Protein AF-A0A842XGR3-F1 (afdb_monomer_lite)

Structure (mmCIF, N/CA/C/O backbone):
data_AF-A0A842XGR3-F1
#
_entry.id   AF-A0A842XGR3-F1
#
loop_
_atom_site.group_PDB
_atom_site.id
_atom_site.type_symbol
_atom_site.label_atom_id
_atom_site.label_alt_id
_atom_site.label_comp_id
_atom_site.label_asym_id
_atom_site.label_entity_id
_atom_site.label_seq_id
_atom_site.pdbx_PDB_ins_code
_atom_site.Cartn_x
_atom_site.Cartn_y
_atom_site.Cartn_z
_atom_site.occupancy
_atom_site.B_iso_or_equiv
_atom_site.auth_seq_id
_atom_site.auth_comp_id
_atom_site.auth_asym_id
_atom_site.auth_atom_id
_atom_site.pdbx_PDB_model_num
ATOM 1 N N . MET A 1 1 ? 11.009 0.081 -29.694 1.00 41.38 1 MET A N 1
ATOM 2 C CA . MET A 1 1 ? 10.421 1.444 -29.656 1.00 41.38 1 MET A CA 1
ATOM 3 C C . MET A 1 1 ? 11.075 2.445 -30.613 1.00 41.38 1 MET A C 1
ATOM 5 O O . MET A 1 1 ? 10.463 3.474 -30.842 1.00 41.38 1 MET A O 1
ATOM 9 N N . LYS A 1 2 ? 12.246 2.177 -31.225 1.00 31.08 2 LYS A N 1
ATOM 10 C CA . LYS A 1 2 ? 12.792 3.048 -32.289 1.00 31.08 2 LYS A CA 1
ATOM 11 C C . LYS A 1 2 ? 12.165 2.841 -33.680 1.00 31.08 2 LYS A C 1
ATOM 13 O O . LYS A 1 2 ? 12.447 3.637 -34.563 1.00 31.08 2 LYS A O 1
ATOM 18 N N . GLU A 1 3 ? 11.312 1.834 -33.875 1.00 39.09 3 GLU A N 1
ATOM 19 C CA . GLU A 1 3 ? 10.899 1.429 -35.232 1.00 39.09 3 GLU A CA 1
ATOM 20 C C . GLU A 1 3 ? 9.407 1.571 -35.554 1.00 39.09 3 GLU A C 1
ATOM 22 O O . GLU A 1 3 ? 9.051 1.491 -36.720 1.00 39.09 3 GLU A O 1
ATOM 27 N N . GLU A 1 4 ? 8.528 1.859 -34.591 1.00 41.09 4 GLU A N 1
ATOM 28 C CA . GLU A 1 4 ? 7.079 1.802 -34.866 1.00 41.09 4 GLU A CA 1
ATOM 29 C C . GLU A 1 4 ? 6.432 3.170 -35.165 1.00 41.09 4 GLU A C 1
ATOM 31 O O . GLU A 1 4 ? 5.365 3.225 -35.764 1.00 41.09 4 GLU A O 1
ATOM 36 N N . TYR A 1 5 ? 7.090 4.290 -34.826 1.00 41.09 5 TYR A N 1
ATOM 37 C CA . TYR A 1 5 ? 6.487 5.635 -34.934 1.00 41.09 5 TYR A CA 1
ATOM 38 C C . TYR A 1 5 ? 7.352 6.701 -35.630 1.00 41.09 5 TYR A C 1
ATOM 40 O O . TYR A 1 5 ? 6.998 7.876 -35.609 1.00 41.09 5 TYR A O 1
ATOM 48 N N . GLY A 1 6 ? 8.481 6.339 -36.251 1.00 38.66 6 GLY A N 1
ATOM 49 C CA . GLY A 1 6 ? 9.261 7.249 -37.117 1.00 38.66 6 GLY A CA 1
ATOM 50 C C . GLY A 1 6 ? 9.876 8.493 -36.450 1.00 38.66 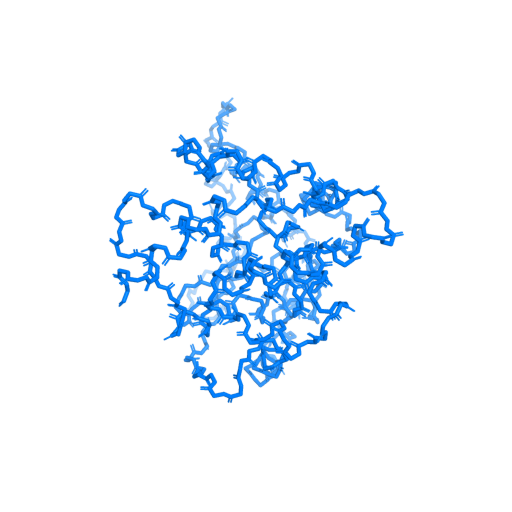6 GLY A C 1
ATOM 51 O O . GLY A 1 6 ? 10.510 9.299 -37.126 1.00 38.66 6 GLY A O 1
ATOM 52 N N . VAL A 1 7 ? 9.730 8.658 -35.134 1.00 41.16 7 VAL A N 1
ATOM 53 C CA . VAL A 1 7 ? 10.330 9.743 -34.351 1.00 41.16 7 VAL A CA 1
ATOM 54 C C . VAL A 1 7 ? 11.391 9.131 -33.449 1.00 41.16 7 VAL A C 1
ATOM 56 O O . VAL A 1 7 ? 11.103 8.205 -32.688 1.00 41.16 7 VAL A O 1
ATOM 59 N N . SER A 1 8 ? 12.634 9.620 -33.526 1.00 51.66 8 SER A N 1
ATOM 60 C CA . SER A 1 8 ? 13.655 9.164 -32.581 1.00 51.66 8 SER A CA 1
ATOM 61 C C . SER A 1 8 ? 13.232 9.563 -31.166 1.00 51.66 8 SER A C 1
ATOM 63 O O . SER A 1 8 ? 12.695 10.650 -30.948 1.00 51.66 8 SER A O 1
ATOM 65 N N . ILE A 1 9 ? 13.464 8.688 -30.190 1.00 53.12 9 ILE A N 1
ATOM 66 C CA . ILE A 1 9 ? 13.115 8.980 -28.795 1.00 53.12 9 ILE A CA 1
ATOM 67 C C . ILE A 1 9 ? 13.791 10.266 -28.298 1.00 53.12 9 ILE A C 1
ATOM 69 O O . ILE A 1 9 ? 13.188 11.012 -27.539 1.00 53.12 9 ILE A O 1
ATOM 73 N N . ASP A 1 10 ? 14.974 10.592 -28.822 1.00 48.16 10 ASP A N 1
ATOM 74 C CA . ASP A 1 10 ? 15.683 11.844 -28.545 1.00 48.16 10 ASP A CA 1
ATOM 75 C C . ASP A 1 10 ? 14.893 13.067 -29.034 1.00 48.16 10 ASP A C 1
ATOM 77 O O . ASP A 1 10 ? 14.830 14.084 -28.348 1.00 48.16 10 ASP A O 1
ATOM 81 N N . VAL A 1 11 ? 14.236 12.965 -30.195 1.00 50.00 11 VAL A N 1
ATOM 82 C CA . VAL A 1 11 ? 13.345 14.008 -30.723 1.00 50.00 11 VAL A CA 1
ATOM 83 C C . VAL A 1 11 ? 12.073 14.106 -29.883 1.00 50.00 11 VAL A C 1
ATOM 85 O O . VAL A 1 11 ? 11.659 15.213 -29.552 1.00 50.00 11 VAL A O 1
ATOM 88 N N . PHE A 1 12 ? 11.480 12.982 -29.475 1.00 56.25 12 PHE A N 1
ATOM 89 C CA . PHE A 1 12 ? 10.292 12.978 -28.614 1.00 56.25 12 PHE A CA 1
ATOM 90 C C . PHE A 1 12 ? 10.573 13.600 -27.237 1.00 56.25 12 PHE A C 1
ATOM 92 O O . PHE A 1 12 ? 9.855 14.499 -26.798 1.00 56.25 12 PHE A O 1
ATOM 99 N N . LEU A 1 13 ? 11.663 13.187 -26.586 1.00 56.91 13 LEU A N 1
ATOM 100 C CA . LEU A 1 13 ? 12.098 13.724 -25.297 1.00 56.91 13 LEU A CA 1
ATOM 101 C C . LEU A 1 13 ? 12.480 15.203 -25.405 1.00 56.91 13 LEU A C 1
ATOM 103 O O . LEU A 1 13 ? 12.136 15.981 -24.518 1.00 56.91 13 LEU A O 1
ATOM 107 N N . LYS A 1 14 ? 13.114 15.619 -26.509 1.00 55.94 14 LYS A N 1
ATOM 108 C CA . LYS A 1 14 ? 13.413 17.029 -26.776 1.00 55.94 14 LYS A CA 1
ATOM 109 C C . LYS A 1 14 ? 12.147 17.864 -26.971 1.00 55.94 14 LYS A C 1
ATOM 111 O O . LYS A 1 14 ? 12.060 18.942 -26.400 1.00 55.94 14 LYS A O 1
ATOM 116 N N . VAL A 1 15 ? 11.146 17.366 -27.700 1.00 55.00 15 VAL A N 1
ATOM 117 C CA . VAL A 1 15 ? 9.851 18.052 -27.869 1.00 55.00 15 VAL A CA 1
ATOM 118 C C . VAL A 1 15 ? 9.145 18.230 -26.525 1.00 55.00 15 VAL A C 1
ATOM 120 O O . VAL A 1 15 ? 8.647 19.317 -26.233 1.00 55.00 15 VAL A O 1
ATOM 123 N N . ILE A 1 16 ? 9.148 17.198 -25.678 1.00 60.00 16 ILE A N 1
ATOM 124 C CA . ILE A 1 16 ? 8.595 17.288 -24.324 1.00 60.00 16 ILE A CA 1
ATOM 125 C C . ILE A 1 16 ? 9.389 18.289 -23.470 1.00 60.00 16 ILE A C 1
ATOM 127 O O . ILE A 1 16 ? 8.802 19.160 -22.826 1.00 60.00 16 ILE A O 1
ATOM 131 N N . TYR A 1 17 ? 10.721 18.220 -23.494 1.00 56.81 17 TYR A N 1
ATOM 132 C CA . TYR A 1 17 ? 11.595 19.133 -22.760 1.00 56.81 17 TYR A CA 1
ATOM 133 C C . TYR A 1 17 ? 11.416 20.597 -23.194 1.00 56.81 17 TYR A C 1
ATOM 135 O O . TYR A 1 17 ? 11.292 21.487 -22.348 1.00 56.81 17 TYR A O 1
ATOM 143 N N . ASP A 1 18 ? 11.349 20.863 -24.499 1.00 53.59 18 ASP A N 1
ATOM 144 C CA . ASP A 1 18 ? 11.158 22.201 -25.061 1.00 53.59 18 ASP A CA 1
ATOM 145 C C . ASP A 1 18 ? 9.767 22.753 -24.718 1.00 53.59 18 ASP A C 1
ATOM 147 O O . ASP A 1 18 ? 9.648 23.932 -24.362 1.00 53.59 18 ASP A O 1
ATOM 151 N N . ALA A 1 19 ? 8.737 21.895 -24.722 1.00 54.28 19 ALA A N 1
ATOM 152 C CA . ALA A 1 19 ? 7.385 22.237 -24.285 1.00 54.28 19 ALA A CA 1
ATOM 153 C C . ALA A 1 19 ? 7.332 22.635 -22.799 1.00 54.28 19 ALA A C 1
ATOM 155 O O . ALA A 1 19 ? 6.616 23.574 -22.439 1.00 54.28 19 ALA A O 1
ATOM 156 N N . PHE A 1 20 ? 8.126 21.985 -21.941 1.00 54.94 20 PHE A N 1
ATOM 157 C CA . PHE A 1 20 ? 8.254 22.356 -20.528 1.00 54.94 20 PHE A CA 1
ATOM 158 C C . PHE A 1 20 ? 9.159 23.575 -20.288 1.00 54.94 20 PHE A C 1
ATOM 160 O O . PHE A 1 20 ? 9.005 24.255 -19.276 1.00 54.94 20 PHE A O 1
ATOM 167 N N . SER A 1 21 ? 10.082 23.881 -21.202 1.00 53.38 21 SER A N 1
ATOM 168 C CA . SER A 1 21 ? 11.072 24.958 -21.043 1.00 53.38 21 SER A CA 1
ATOM 169 C C . SER A 1 21 ? 10.582 26.338 -21.500 1.00 53.38 21 SER A C 1
ATOM 171 O O . SER A 1 21 ? 11.103 27.351 -21.036 1.00 53.38 21 SER A O 1
ATOM 173 N N . HIS A 1 22 ? 9.585 26.402 -22.389 1.00 49.50 22 HIS A N 1
ATOM 174 C CA . HIS A 1 22 ? 9.126 27.654 -23.013 1.00 49.50 22 HIS A CA 1
ATOM 175 C C . HIS A 1 22 ? 8.023 28.397 -22.259 1.00 49.50 22 HIS A C 1
ATOM 177 O O . HIS A 1 22 ? 7.558 29.447 -22.709 1.00 49.50 22 HIS A O 1
ATOM 183 N N . ARG A 1 23 ? 7.587 27.901 -21.103 1.00 46.53 23 ARG A N 1
ATOM 184 C CA . ARG A 1 23 ? 6.591 28.600 -20.300 1.00 46.53 23 ARG A CA 1
ATOM 185 C C . ARG A 1 23 ? 6.936 28.523 -18.809 1.00 46.53 23 ARG A C 1
ATOM 187 O O . ARG A 1 23 ? 7.500 27.541 -18.344 1.00 46.53 23 ARG A O 1
ATOM 194 N N . TRP A 1 24 ? 6.489 29.556 -18.091 1.00 52.28 24 TRP A N 1
ATOM 195 C CA . TRP A 1 24 ? 6.204 29.591 -16.646 1.00 52.28 24 TRP A CA 1
ATOM 196 C C . TRP A 1 24 ? 7.317 30.134 -15.725 1.00 52.28 24 TRP A C 1
ATOM 198 O O . TRP A 1 24 ? 8.292 29.468 -15.393 1.00 52.28 24 TRP A O 1
ATOM 208 N N . LYS A 1 25 ? 7.119 31.386 -15.281 1.00 46.16 25 LYS A N 1
ATOM 209 C CA . LYS A 1 25 ? 7.958 32.122 -14.313 1.00 46.16 25 LYS A CA 1
ATOM 210 C C . LYS A 1 25 ? 7.384 32.152 -12.882 1.00 46.16 25 LYS A C 1
ATOM 212 O O . LYS A 1 25 ? 7.998 32.765 -12.015 1.00 46.16 25 LYS A O 1
ATOM 217 N N . ASP A 1 26 ? 6.271 31.470 -12.605 1.00 48.44 26 ASP A N 1
ATOM 218 C CA . ASP A 1 26 ? 5.587 31.545 -11.303 1.00 48.44 26 ASP A CA 1
ATOM 219 C C . ASP A 1 26 ? 5.697 30.248 -10.489 1.00 48.44 26 ASP A C 1
ATOM 221 O O . ASP A 1 26 ? 5.942 29.180 -11.032 1.00 48.44 26 ASP A O 1
ATOM 225 N N . LYS A 1 27 ? 5.545 30.320 -9.159 1.00 47.41 27 LYS A N 1
ATOM 226 C CA . LYS A 1 27 ? 5.725 29.191 -8.217 1.00 47.41 27 LYS A CA 1
ATOM 227 C C . LYS A 1 27 ? 4.395 28.627 -7.688 1.00 47.41 27 LYS A C 1
ATOM 229 O O . LYS A 1 27 ? 4.193 28.532 -6.480 1.00 47.41 27 LYS A O 1
ATOM 234 N N . THR A 1 28 ? 3.464 28.257 -8.561 1.00 54.91 28 THR A N 1
ATOM 235 C CA . THR A 1 28 ? 2.228 27.545 -8.147 1.00 54.91 28 THR A CA 1
ATOM 236 C C . THR A 1 28 ? 2.482 26.035 -7.917 1.00 54.91 28 THR A C 1
ATOM 238 O O . THR A 1 28 ? 3.513 25.530 -8.359 1.00 54.91 28 THR A O 1
ATOM 241 N N . PRO A 1 29 ? 1.583 25.264 -7.262 1.00 51.12 29 PRO A N 1
ATOM 242 C CA . PRO A 1 29 ? 1.720 23.803 -7.113 1.00 51.12 29 PRO A CA 1
ATOM 243 C C . PRO A 1 29 ? 1.926 23.053 -8.439 1.00 51.12 29 PRO A C 1
ATOM 245 O O . PRO A 1 29 ? 2.735 22.129 -8.503 1.00 51.12 29 PRO A O 1
ATOM 248 N N . ALA A 1 30 ? 1.295 23.521 -9.521 1.00 55.41 30 ALA A N 1
ATOM 249 C CA . ALA A 1 30 ? 1.527 23.015 -10.874 1.00 55.41 30 ALA A CA 1
ATOM 250 C C . ALA A 1 30 ? 3.005 23.137 -11.300 1.00 55.41 30 ALA A C 1
ATOM 252 O O . ALA A 1 30 ? 3.544 22.240 -11.939 1.00 55.41 30 ALA A O 1
ATOM 253 N N . ASN A 1 31 ? 3.701 24.192 -10.866 1.00 61.19 31 ASN A N 1
ATOM 254 C CA . ASN A 1 31 ? 5.119 24.396 -11.162 1.00 61.19 31 ASN A CA 1
ATOM 255 C C . ASN A 1 31 ? 6.045 23.469 -10.358 1.00 61.19 31 ASN A C 1
ATOM 257 O O . ASN A 1 31 ? 7.140 23.162 -10.823 1.00 61.19 31 ASN A O 1
ATOM 261 N N . LYS A 1 32 ? 5.621 22.968 -9.185 1.00 63.12 32 LYS A N 1
ATOM 262 C CA . LYS A 1 32 ? 6.383 21.937 -8.453 1.00 63.12 32 LYS A CA 1
ATOM 263 C C . LYS A 1 32 ? 6.341 20.593 -9.178 1.00 63.12 32 LYS A C 1
ATOM 265 O O . LYS A 1 32 ? 7.391 19.983 -9.356 1.00 63.12 32 LYS A O 1
ATOM 270 N N . TYR A 1 33 ? 5.161 20.170 -9.634 1.00 65.19 33 TYR A N 1
ATOM 271 C CA . TYR A 1 33 ? 5.009 18.936 -10.413 1.00 65.19 33 TYR A CA 1
ATOM 272 C C . TYR A 1 33 ? 5.784 19.011 -11.734 1.00 65.19 33 TYR A C 1
ATOM 274 O O . TYR A 1 33 ? 6.584 18.130 -12.029 1.00 65.19 33 TYR A O 1
ATOM 282 N N . VAL A 1 34 ? 5.656 20.119 -12.473 1.00 66.50 34 VAL A N 1
ATOM 283 C CA . VAL A 1 34 ? 6.411 20.340 -13.718 1.00 66.50 34 VAL A CA 1
ATOM 284 C C . VAL A 1 34 ? 7.925 20.382 -13.476 1.00 66.50 34 VAL A C 1
ATOM 286 O O . VAL A 1 34 ? 8.682 19.811 -14.255 1.00 66.50 34 VAL A O 1
ATOM 289 N N . SER A 1 35 ? 8.390 20.996 -12.382 1.00 68.88 35 SER A N 1
ATOM 290 C CA . SER A 1 35 ? 9.812 20.970 -12.006 1.00 68.88 35 SER A CA 1
ATOM 291 C C . SER A 1 35 ? 10.304 19.552 -11.691 1.00 68.88 35 SER A C 1
ATOM 293 O O . SER A 1 35 ? 11.407 19.190 -12.100 1.00 68.88 35 SER A O 1
ATOM 295 N N . SER A 1 36 ? 9.486 18.732 -11.020 1.00 69.44 36 SER A N 1
ATOM 296 C CA . SER A 1 36 ? 9.791 17.315 -10.775 1.00 69.44 36 SER A CA 1
ATOM 297 C C . SER A 1 36 ? 9.880 16.525 -12.082 1.00 69.44 36 SER A C 1
ATOM 299 O O . SER A 1 36 ? 10.861 15.817 -12.315 1.00 69.44 36 SER A O 1
ATOM 301 N N . LEU A 1 37 ? 8.911 16.715 -12.987 1.00 73.00 37 LEU A N 1
ATOM 302 C CA . LEU A 1 37 ? 8.939 16.108 -14.317 1.00 73.00 37 LEU A CA 1
ATOM 303 C C . LEU A 1 37 ? 10.202 16.515 -15.076 1.00 73.00 37 LEU A C 1
ATOM 305 O O . LEU A 1 37 ? 10.916 15.646 -15.562 1.00 73.00 37 LEU A O 1
ATOM 309 N N . LYS A 1 38 ? 10.539 17.809 -15.117 1.00 75.19 38 LYS A N 1
ATOM 310 C CA . LYS A 1 38 ? 11.759 18.290 -15.776 1.00 75.19 38 LYS A CA 1
ATOM 311 C C . LYS A 1 38 ? 13.016 17.628 -15.206 1.00 75.19 38 LYS A C 1
ATOM 313 O O . LYS A 1 38 ? 13.830 17.130 -15.973 1.00 75.19 38 LYS A O 1
ATOM 318 N N . GLN A 1 39 ? 13.155 17.568 -13.881 1.00 75.56 39 GLN A N 1
ATOM 319 C CA . GLN A 1 39 ? 14.289 16.894 -13.233 1.00 75.56 39 GLN A CA 1
ATOM 320 C C . GLN A 1 39 ? 14.358 15.402 -13.583 1.00 75.56 39 GLN A C 1
ATOM 322 O O . GLN A 1 39 ? 15.449 14.865 -13.763 1.00 75.56 39 GLN A O 1
ATOM 327 N N . THR A 1 40 ? 13.203 14.748 -13.695 1.00 76.25 40 THR A N 1
ATOM 328 C CA . THR A 1 40 ? 13.074 13.341 -14.096 1.00 76.25 40 THR A CA 1
ATOM 329 C C . THR A 1 40 ? 13.537 13.143 -15.541 1.00 76.25 40 THR A C 1
ATOM 331 O O . THR A 1 40 ? 14.398 12.304 -15.800 1.00 76.25 40 THR A O 1
ATOM 334 N N . TYR A 1 41 ? 13.066 13.982 -16.468 1.00 78.06 41 TYR A N 1
ATOM 335 C CA . TYR A 1 41 ? 13.497 13.970 -17.869 1.00 78.06 41 TYR A CA 1
ATOM 336 C C . TYR A 1 41 ? 14.996 14.261 -18.019 1.00 78.06 41 TYR A C 1
ATOM 338 O O . TYR A 1 41 ? 15.703 13.500 -18.675 1.00 78.06 41 TYR A O 1
ATOM 346 N N . ASP A 1 42 ? 15.508 15.303 -17.358 1.00 78.75 42 ASP A N 1
ATOM 347 C CA . ASP A 1 42 ? 16.933 15.661 -17.377 1.00 78.75 42 ASP A CA 1
ATOM 348 C C . ASP A 1 42 ? 17.818 14.542 -16.826 1.00 78.75 42 ASP A C 1
ATOM 350 O O . ASP A 1 42 ? 18.959 14.357 -17.259 1.00 78.75 42 ASP A O 1
ATOM 354 N N . TRP A 1 43 ? 17.329 13.809 -15.826 1.00 82.88 43 TRP A N 1
ATOM 355 C CA . TRP A 1 43 ? 18.021 12.639 -15.311 1.00 82.88 43 TRP A CA 1
ATOM 356 C C . TRP A 1 43 ? 17.998 11.496 -16.330 1.00 82.88 43 TRP A C 1
ATOM 358 O O . TRP A 1 43 ? 19.055 10.939 -16.614 1.00 82.88 43 TRP A O 1
ATOM 368 N N . CYS A 1 44 ? 16.849 11.193 -16.940 1.00 81.31 44 CYS A N 1
ATOM 369 C CA . CYS A 1 44 ? 16.734 10.137 -17.948 1.00 81.31 44 CYS A CA 1
ATOM 370 C C . CYS A 1 44 ? 17.613 10.377 -19.169 1.00 81.31 44 CYS A C 1
ATOM 372 O O . CYS A 1 44 ? 18.304 9.458 -19.592 1.00 81.31 44 CYS A O 1
ATOM 374 N N . CYS A 1 45 ? 17.646 11.600 -19.701 1.00 82.00 45 CYS A N 1
ATOM 375 C CA . CYS A 1 45 ? 18.498 11.933 -20.842 1.00 82.00 45 CYS A CA 1
ATOM 376 C C . CYS A 1 45 ? 19.989 11.745 -20.522 1.00 82.00 45 CYS A C 1
ATOM 378 O O . CYS A 1 45 ? 20.757 11.327 -21.383 1.00 82.00 45 CYS A O 1
ATOM 380 N N . ARG A 1 46 ? 20.408 12.020 -19.278 1.00 86.00 46 ARG A N 1
ATOM 381 C CA . ARG A 1 46 ? 21.799 11.826 -18.828 1.00 86.00 46 ARG A CA 1
ATOM 382 C C . ARG A 1 46 ? 22.144 10.378 -18.485 1.00 86.00 46 ARG A C 1
ATOM 384 O O . ARG A 1 46 ? 23.319 10.039 -18.468 1.00 86.00 46 ARG A O 1
ATOM 391 N N . ASN A 1 47 ? 21.143 9.547 -18.206 1.00 86.50 47 ASN A N 1
ATOM 392 C CA . ASN A 1 47 ? 21.303 8.158 -17.774 1.00 86.50 47 ASN A CA 1
ATOM 393 C C . ASN A 1 47 ? 20.570 7.197 -18.722 1.00 86.50 47 ASN A C 1
ATOM 395 O O . ASN A 1 47 ? 20.023 6.184 -18.286 1.00 86.50 47 ASN A O 1
ATOM 399 N N . TRP A 1 48 ? 20.518 7.524 -20.017 1.00 85.19 48 TRP A N 1
ATOM 400 C CA . TRP A 1 48 ? 19.695 6.790 -20.978 1.00 85.19 48 TRP A CA 1
ATOM 401 C C . TRP A 1 48 ? 20.073 5.310 -21.062 1.00 85.19 48 TRP A C 1
ATOM 403 O O . TRP A 1 48 ? 19.185 4.464 -21.061 1.00 85.19 48 TRP A O 1
ATOM 413 N N . ASP A 1 49 ? 21.366 4.984 -21.048 1.00 87.88 49 ASP A N 1
ATOM 414 C CA . ASP A 1 49 ? 21.826 3.592 -21.112 1.00 87.88 49 ASP A CA 1
ATOM 415 C C . ASP A 1 49 ? 21.325 2.764 -19.922 1.00 87.88 49 ASP A C 1
ATOM 417 O O . ASP A 1 49 ? 20.916 1.613 -20.086 1.00 87.88 49 ASP A O 1
ATOM 421 N N . LEU A 1 50 ? 21.274 3.366 -18.728 1.00 87.50 50 LEU A N 1
ATOM 422 C CA . LEU A 1 50 ? 20.714 2.732 -17.535 1.00 87.50 50 LEU A CA 1
ATOM 423 C C . LEU A 1 50 ? 19.201 2.515 -17.681 1.00 87.50 50 LEU A C 1
ATOM 425 O O . LEU A 1 50 ? 18.699 1.435 -17.366 1.00 87.50 50 LEU A O 1
ATOM 429 N N . VAL A 1 51 ? 18.475 3.517 -18.184 1.00 86.25 51 VAL A N 1
ATOM 430 C CA . VAL A 1 51 ? 17.028 3.422 -18.440 1.00 86.25 51 VAL A CA 1
ATOM 431 C C . VAL A 1 51 ? 16.734 2.332 -19.473 1.00 86.25 51 VAL A C 1
ATOM 433 O O . VAL A 1 51 ? 15.901 1.464 -19.221 1.00 86.25 51 VAL A O 1
ATOM 436 N N . ALA A 1 52 ? 17.446 2.330 -20.601 1.00 85.38 52 ALA A N 1
ATOM 437 C CA . ALA A 1 52 ? 17.289 1.349 -21.670 1.00 85.38 52 ALA A CA 1
ATOM 438 C C . ALA A 1 52 ? 17.585 -0.076 -21.178 1.00 85.38 52 ALA A C 1
ATOM 440 O O . ALA A 1 52 ? 16.750 -0.964 -21.335 1.00 85.38 52 ALA A O 1
ATOM 441 N N . THR A 1 53 ? 18.706 -0.268 -20.475 1.00 87.88 53 THR A N 1
ATOM 442 C CA . THR A 1 53 ? 19.072 -1.568 -19.887 1.00 87.88 53 THR A CA 1
ATOM 443 C C . THR A 1 53 ? 18.020 -2.049 -18.884 1.00 87.88 53 THR A C 1
ATOM 445 O O . THR A 1 53 ? 17.697 -3.236 -18.838 1.00 87.88 53 THR A O 1
ATOM 448 N N . SER A 1 54 ? 17.437 -1.137 -18.101 1.00 86.50 54 SER A N 1
ATOM 449 C CA . SER A 1 54 ? 16.371 -1.470 -17.148 1.00 86.50 54 SER A CA 1
ATOM 450 C C . SER A 1 54 ? 15.098 -1.934 -17.859 1.00 86.50 54 SER A C 1
ATOM 452 O O . SER A 1 54 ? 14.512 -2.940 -17.464 1.00 86.50 54 SER A O 1
ATOM 454 N N . VAL A 1 55 ? 14.699 -1.256 -18.943 1.00 84.62 55 VAL A N 1
ATOM 455 C CA . VAL A 1 55 ? 13.560 -1.665 -19.784 1.00 84.62 55 VAL A CA 1
ATOM 456 C C . VAL A 1 55 ? 13.787 -3.056 -20.374 1.00 84.62 55 VAL A C 1
ATOM 458 O O . VAL A 1 55 ? 12.901 -3.906 -20.296 1.00 84.62 55 VAL A O 1
ATOM 461 N N . ASP A 1 56 ? 14.959 -3.304 -20.955 1.00 85.44 56 ASP A N 1
ATOM 462 C CA . ASP A 1 56 ? 15.264 -4.580 -21.610 1.00 85.44 56 ASP A CA 1
ATOM 463 C C . ASP A 1 56 ? 15.339 -5.735 -20.600 1.00 85.44 56 ASP A C 1
ATOM 465 O O . ASP A 1 56 ? 14.846 -6.840 -20.848 1.00 85.44 56 ASP A O 1
ATOM 469 N N . SER A 1 57 ? 15.869 -5.461 -19.407 1.00 87.31 57 SER A N 1
ATOM 470 C CA . SER A 1 57 ? 15.884 -6.408 -18.291 1.00 87.31 57 SER A CA 1
ATOM 471 C C . SER A 1 57 ? 14.473 -6.774 -17.814 1.00 87.31 57 SER A C 1
ATOM 473 O O . SER A 1 57 ? 14.195 -7.942 -17.542 1.00 87.31 57 SER A O 1
ATOM 475 N N . LEU A 1 58 ? 13.548 -5.810 -17.755 1.00 85.56 58 LEU A N 1
ATOM 476 C CA . LEU A 1 58 ? 12.151 -6.071 -17.389 1.00 85.56 58 LEU A CA 1
ATOM 477 C C . LEU A 1 58 ? 11.412 -6.852 -18.484 1.00 85.56 58 LEU A C 1
ATOM 479 O O . LEU A 1 58 ? 10.704 -7.801 -18.172 1.00 85.56 58 LEU A O 1
ATOM 483 N N . LYS A 1 59 ? 11.627 -6.523 -19.764 1.00 82.38 59 LYS A N 1
ATOM 484 C CA . LYS A 1 59 ? 11.006 -7.229 -20.903 1.00 82.38 59 LYS A CA 1
ATOM 485 C C . LYS A 1 59 ? 11.442 -8.682 -21.052 1.00 82.38 59 LYS A C 1
ATOM 487 O O . LYS A 1 59 ? 10.674 -9.499 -21.542 1.00 82.38 59 LYS A O 1
ATOM 492 N N . SER A 1 60 ? 12.675 -8.993 -20.668 1.00 84.00 60 SER A N 1
ATOM 493 C CA . SER A 1 60 ? 13.219 -10.358 -20.700 1.00 84.00 60 SER A CA 1
ATOM 494 C C . SER A 1 60 ? 12.821 -11.197 -19.480 1.00 84.00 60 SER A C 1
ATOM 496 O O . SER A 1 60 ? 13.288 -12.324 -19.327 1.00 84.00 60 SER A O 1
ATOM 498 N N . THR A 1 61 ? 11.977 -10.658 -18.600 1.00 86.06 61 THR A N 1
ATOM 499 C CA . THR A 1 61 ? 11.525 -11.315 -17.374 1.00 86.06 61 THR A CA 1
ATOM 500 C C . THR A 1 61 ? 10.091 -11.786 -17.523 1.00 86.06 61 THR A C 1
ATOM 502 O O . THR A 1 61 ? 9.257 -11.066 -18.067 1.00 86.06 61 THR A O 1
ATOM 505 N N . ASP A 1 62 ? 9.784 -12.951 -16.957 1.00 90.31 62 ASP A N 1
ATOM 506 C CA . ASP A 1 62 ? 8.403 -13.368 -16.720 1.00 90.31 62 ASP A CA 1
ATOM 507 C C . ASP A 1 62 ? 7.809 -12.550 -15.559 1.00 90.31 62 ASP A C 1
ATOM 509 O O . ASP A 1 62 ? 7.752 -12.984 -14.407 1.00 90.31 62 ASP A O 1
ATOM 513 N N . LEU A 1 63 ? 7.474 -11.290 -15.854 1.00 87.94 63 LEU A N 1
ATOM 514 C CA . LEU A 1 63 ? 6.960 -10.346 -14.864 1.00 87.94 63 LEU A CA 1
ATOM 515 C C . LEU A 1 63 ? 5.665 -10.853 -14.243 1.00 87.94 63 LEU A C 1
ATOM 517 O O . LEU A 1 63 ? 5.477 -10.698 -13.043 1.00 87.94 63 LEU A O 1
ATOM 521 N N . GLU A 1 64 ? 4.792 -11.460 -15.043 1.00 89.38 64 GLU A N 1
ATOM 522 C CA . GLU A 1 64 ? 3.486 -11.915 -14.587 1.00 89.38 64 GLU A CA 1
ATOM 523 C C . GLU A 1 64 ? 3.613 -13.017 -13.535 1.00 89.38 64 GLU A C 1
ATOM 525 O O . GLU A 1 64 ? 3.004 -12.903 -12.469 1.00 89.38 64 GLU A O 1
ATOM 530 N N . ALA A 1 65 ? 4.434 -14.043 -13.786 1.00 91.62 65 ALA A N 1
ATOM 531 C CA . ALA A 1 65 ? 4.634 -15.121 -12.823 1.00 91.62 65 ALA A CA 1
ATOM 532 C C . ALA A 1 65 ? 5.214 -14.602 -11.498 1.00 91.62 65 ALA A C 1
ATOM 534 O O . ALA A 1 65 ? 4.673 -14.900 -10.431 1.00 91.62 65 ALA A O 1
ATOM 535 N N . ILE A 1 66 ? 6.264 -13.775 -11.561 1.00 92.06 66 ILE A N 1
ATOM 536 C CA . ILE A 1 66 ? 6.948 -13.266 -10.362 1.00 92.06 66 ILE A CA 1
ATOM 537 C C . ILE A 1 66 ? 6.044 -12.312 -9.572 1.00 92.06 66 ILE A C 1
ATOM 539 O O . ILE A 1 66 ? 5.975 -12.389 -8.346 1.00 92.06 66 ILE A O 1
ATOM 543 N N . VAL A 1 67 ? 5.329 -11.416 -10.257 1.00 92.19 67 VAL A N 1
ATOM 544 C CA . VAL A 1 67 ? 4.393 -10.485 -9.616 1.00 92.19 67 VAL A CA 1
ATOM 545 C C . VAL A 1 67 ? 3.273 -11.253 -8.914 1.00 92.19 67 VAL A C 1
ATOM 547 O O . VAL A 1 67 ? 2.994 -10.978 -7.747 1.00 92.19 67 VAL A O 1
ATOM 550 N N . LYS A 1 68 ? 2.677 -12.260 -9.568 1.00 93.06 68 LYS A N 1
ATOM 551 C CA . LYS A 1 68 ? 1.641 -13.104 -8.951 1.00 93.06 68 LYS A CA 1
ATOM 552 C C . LYS A 1 68 ? 2.164 -13.854 -7.731 1.00 93.06 68 LYS A C 1
ATOM 554 O O . LYS A 1 68 ? 1.494 -13.858 -6.700 1.00 93.06 68 LYS A O 1
ATOM 559 N N . GLU A 1 69 ? 3.356 -14.441 -7.819 1.00 93.56 69 GLU A N 1
ATOM 560 C CA . GLU A 1 69 ? 3.996 -15.134 -6.695 1.00 93.56 69 GLU A CA 1
ATOM 561 C C . GLU A 1 69 ? 4.187 -14.204 -5.489 1.00 93.56 69 GLU A C 1
ATOM 563 O O . GLU A 1 69 ? 3.868 -14.571 -4.357 1.00 93.56 69 GLU A O 1
ATOM 568 N N . GLN A 1 70 ? 4.653 -12.975 -5.720 1.00 93.56 70 GLN A N 1
ATOM 569 C CA . GLN A 1 70 ? 4.823 -11.984 -4.660 1.00 93.56 70 GLN A CA 1
ATOM 570 C C . GLN A 1 70 ? 3.483 -11.546 -4.055 1.00 93.56 70 GLN A C 1
ATOM 572 O O . GLN A 1 70 ? 3.355 -11.488 -2.830 1.00 93.56 70 GLN A O 1
ATOM 577 N N . CYS A 1 71 ? 2.463 -11.301 -4.882 1.00 93.81 71 CYS A N 1
ATOM 578 C CA . CYS A 1 71 ? 1.127 -10.946 -4.407 1.00 93.81 71 CYS A CA 1
ATOM 579 C C . CYS A 1 71 ? 0.486 -12.060 -3.565 1.00 93.81 71 CYS A C 1
ATOM 581 O O . CYS A 1 71 ? -0.133 -11.759 -2.545 1.00 93.81 71 CYS A O 1
ATOM 583 N N . LEU A 1 72 ? 0.662 -13.334 -3.940 1.00 94.38 72 LEU A N 1
ATOM 584 C CA . LEU A 1 72 ? 0.121 -14.490 -3.207 1.00 94.38 72 LEU A CA 1
ATOM 585 C C . LEU A 1 72 ? 0.620 -14.588 -1.763 1.00 94.38 72 LEU A C 1
ATOM 587 O O . LEU A 1 72 ? -0.048 -15.190 -0.929 1.00 94.38 72 LEU A O 1
ATOM 591 N N . GLN A 1 73 ? 1.758 -13.975 -1.432 1.00 94.31 73 GLN A N 1
ATOM 592 C CA . GLN A 1 73 ? 2.229 -13.942 -0.047 1.00 94.31 73 GLN A CA 1
ATOM 593 C C . GLN A 1 73 ? 1.298 -13.133 0.865 1.00 94.31 73 GLN A C 1
ATOM 595 O O . GLN A 1 73 ? 1.221 -13.426 2.056 1.00 94.31 73 GLN A O 1
ATOM 600 N N . TYR A 1 74 ? 0.606 -12.132 0.314 1.00 96.19 74 TYR A N 1
ATOM 601 C CA . TYR A 1 74 ? -0.214 -11.171 1.055 1.00 96.19 74 TYR A CA 1
ATOM 602 C C . TYR A 1 74 ? -1.647 -11.050 0.500 1.00 96.19 74 TYR A C 1
ATOM 604 O O . TYR A 1 74 ? -2.338 -10.061 0.749 1.00 96.19 74 TYR A O 1
ATOM 612 N N . LEU A 1 75 ? -2.110 -12.064 -0.234 1.00 95.88 75 LEU A N 1
ATOM 613 C CA . LEU A 1 75 ? -3.484 -12.217 -0.717 1.00 95.88 75 LEU A CA 1
ATOM 614 C C . LEU A 1 75 ? -4.047 -13.575 -0.285 1.00 95.88 75 LEU A C 1
ATOM 616 O O . LEU A 1 75 ? -3.286 -14.521 -0.083 1.00 95.88 75 LEU A O 1
ATOM 620 N N . PRO A 1 76 ? -5.377 -13.708 -0.165 1.00 93.62 76 PRO A N 1
ATOM 621 C CA . PRO A 1 76 ? -5.992 -15.001 0.091 1.00 93.62 76 PRO A CA 1
ATOM 622 C C . PRO A 1 76 ? -5.822 -15.941 -1.115 1.00 93.62 76 PRO A C 1
ATOM 624 O O . PRO A 1 76 ? -5.837 -15.512 -2.268 1.00 93.62 76 PRO A O 1
ATOM 627 N N . ASN A 1 77 ? -5.719 -17.248 -0.858 1.00 88.38 77 ASN A N 1
ATOM 628 C CA . ASN A 1 77 ? -5.436 -18.264 -1.887 1.00 88.38 77 ASN A CA 1
ATOM 629 C C . ASN A 1 77 ? -6.488 -18.355 -3.008 1.00 88.38 77 ASN A C 1
ATOM 631 O O . ASN A 1 77 ? -6.202 -18.886 -4.076 1.00 88.38 77 ASN A O 1
ATOM 635 N N . ASN A 1 78 ? -7.713 -17.888 -2.765 1.00 86.81 78 ASN A N 1
ATOM 636 C CA . ASN A 1 78 ? -8.812 -17.895 -3.731 1.00 86.81 78 ASN A CA 1
ATOM 637 C C . ASN A 1 78 ? -8.921 -16.585 -4.532 1.00 86.81 78 ASN A C 1
ATOM 639 O O . ASN A 1 78 ? -9.957 -16.341 -5.155 1.00 86.81 78 ASN A O 1
ATOM 643 N N . VAL A 1 79 ? -7.899 -15.725 -4.488 1.00 91.88 79 VAL A N 1
ATOM 644 C CA . VAL A 1 79 ? -7.905 -14.464 -5.225 1.00 91.88 79 VAL A CA 1
ATOM 645 C C . VAL A 1 79 ? -7.957 -14.696 -6.736 1.00 91.88 79 VAL A C 1
ATOM 647 O O . VAL A 1 79 ? -7.288 -15.569 -7.286 1.00 91.88 79 VAL A O 1
ATOM 650 N N . VAL A 1 80 ? -8.757 -13.877 -7.418 1.00 90.12 80 VAL A N 1
ATOM 651 C CA . VAL A 1 80 ? -8.790 -13.824 -8.879 1.00 90.12 80 VAL A CA 1
ATOM 652 C C . VAL A 1 80 ? -7.778 -12.792 -9.349 1.00 90.12 80 VAL A C 1
ATOM 654 O O . VAL A 1 80 ? -7.869 -11.617 -8.986 1.00 90.12 80 VAL A O 1
ATOM 657 N N . PHE A 1 81 ? -6.846 -13.241 -10.182 1.00 91.12 81 PHE A N 1
ATOM 658 C CA . PHE A 1 81 ? -5.852 -12.396 -10.827 1.00 91.12 81 PHE A CA 1
ATOM 659 C C . PHE A 1 81 ? -6.421 -11.820 -12.130 1.00 91.12 81 PHE A C 1
ATOM 661 O O . PHE A 1 81 ? -6.676 -12.598 -13.051 1.00 91.12 81 PHE A O 1
ATOM 668 N N . PRO A 1 82 ? -6.652 -10.497 -12.225 1.00 88.81 82 PRO A N 1
ATOM 669 C CA . PRO A 1 82 ? -7.031 -9.874 -13.489 1.00 88.81 82 PRO A CA 1
ATOM 670 C C . PRO A 1 82 ? -5.855 -9.903 -14.470 1.00 88.81 82 PRO A C 1
ATOM 672 O O . PRO A 1 82 ? -4.703 -9.999 -14.045 1.00 88.81 82 PRO A O 1
ATOM 675 N N . ASP A 1 83 ? -6.120 -9.761 -15.767 1.00 88.75 83 ASP A N 1
ATOM 676 C CA . ASP A 1 83 ? -5.046 -9.616 -16.755 1.00 88.75 83 ASP A CA 1
ATOM 677 C C . ASP A 1 83 ? -4.112 -8.464 -16.358 1.00 88.75 83 ASP A C 1
ATOM 679 O O . ASP A 1 83 ? -4.568 -7.410 -15.909 1.00 88.75 83 ASP A O 1
ATOM 683 N N . LEU A 1 84 ? -2.802 -8.671 -16.485 1.00 85.44 84 LEU A N 1
ATOM 684 C CA . LEU A 1 84 ? -1.795 -7.683 -16.114 1.00 85.44 84 LEU A CA 1
ATOM 685 C C . LEU A 1 84 ? -1.279 -6.977 -17.367 1.00 85.44 84 LEU A C 1
ATOM 687 O O . LEU A 1 84 ? -0.605 -7.579 -18.198 1.00 85.44 84 LEU A O 1
ATOM 691 N N . THR A 1 85 ? -1.546 -5.676 -17.474 1.00 86.00 85 THR A N 1
ATOM 692 C CA . THR A 1 85 ? -0.915 -4.806 -18.475 1.00 86.00 85 THR A CA 1
ATOM 693 C C . THR A 1 85 ? -0.051 -3.762 -17.782 1.00 86.00 85 THR A C 1
ATOM 695 O O . THR A 1 85 ? -0.528 -3.021 -16.926 1.00 86.00 85 THR A O 1
ATOM 698 N N . VAL A 1 86 ? 1.227 -3.684 -18.157 1.00 85.06 86 VAL A N 1
ATOM 699 C CA . VAL A 1 86 ? 2.192 -2.743 -17.571 1.00 85.06 86 VAL A CA 1
ATOM 700 C C . VAL A 1 86 ? 2.593 -1.702 -18.611 1.00 85.06 86 VAL A C 1
ATOM 702 O O . VAL A 1 86 ? 3.137 -2.036 -19.663 1.00 85.06 86 VAL A O 1
ATOM 705 N N . TYR A 1 87 ? 2.373 -0.430 -18.291 1.00 86.06 87 TYR A N 1
ATOM 706 C CA . TYR A 1 87 ? 2.796 0.714 -19.089 1.00 86.06 87 TYR A CA 1
ATOM 707 C C . TYR A 1 87 ? 3.955 1.427 -18.401 1.00 86.06 87 TYR A C 1
ATOM 709 O O . TYR A 1 87 ? 3.827 1.909 -17.276 1.00 86.06 87 TYR A O 1
ATOM 717 N N . PHE A 1 88 ? 5.080 1.556 -19.099 1.00 82.94 88 PHE A N 1
ATOM 718 C CA . PHE A 1 88 ? 6.194 2.376 -18.633 1.00 82.94 88 PHE A CA 1
ATOM 719 C C . PHE A 1 88 ? 6.040 3.811 -19.134 1.00 82.94 88 PHE A C 1
ATOM 721 O O . PHE A 1 88 ? 5.958 4.052 -20.339 1.00 82.94 88 PHE A O 1
ATOM 728 N N . VAL A 1 89 ? 6.001 4.761 -18.203 1.00 81.81 89 VAL A N 1
ATOM 729 C CA . VAL A 1 89 ? 5.762 6.186 -18.459 1.00 81.81 89 VAL A CA 1
ATOM 730 C C . VAL A 1 89 ? 6.839 7.054 -17.807 1.00 81.81 89 VAL A C 1
ATOM 732 O O . VAL A 1 89 ? 7.622 6.586 -16.987 1.00 81.81 89 VAL A O 1
ATOM 735 N N . PHE A 1 90 ? 6.879 8.339 -18.157 1.00 75.38 90 PHE A N 1
ATOM 736 C CA . PHE A 1 90 ? 7.663 9.350 -17.443 1.00 75.38 90 PHE A CA 1
ATOM 737 C C . PHE A 1 90 ? 6.697 10.198 -16.608 1.00 75.38 90 PHE A C 1
ATOM 739 O O . PHE A 1 90 ? 5.953 11.011 -17.160 1.00 75.38 90 PHE A O 1
ATOM 746 N N . ASN A 1 91 ? 6.663 9.980 -15.294 1.00 70.19 91 ASN A N 1
ATOM 747 C CA . ASN A 1 91 ? 5.650 10.529 -14.390 1.00 70.19 91 ASN A CA 1
ATOM 748 C C . ASN A 1 91 ? 6.202 10.960 -13.013 1.00 70.19 91 ASN A C 1
ATOM 750 O O . ASN A 1 91 ? 5.508 10.889 -12.003 1.00 70.19 91 ASN A O 1
ATOM 754 N N . GLY A 1 92 ? 7.441 11.449 -12.949 1.00 67.88 92 GLY A N 1
ATOM 755 C CA . GLY A 1 92 ? 7.960 12.107 -11.746 1.00 67.88 92 GLY A CA 1
ATOM 756 C C . GLY A 1 92 ? 8.173 11.171 -10.553 1.00 67.88 92 GLY A C 1
ATOM 757 O O . GLY A 1 92 ? 7.990 11.607 -9.417 1.00 67.88 92 GLY A O 1
ATOM 758 N N . CYS A 1 93 ? 8.570 9.922 -10.821 1.00 70.25 93 CYS A N 1
ATOM 759 C CA . CYS A 1 93 ? 8.836 8.868 -9.837 1.00 70.25 93 CYS A CA 1
ATOM 760 C C . CYS A 1 93 ? 7.614 8.393 -9.040 1.00 70.25 93 CYS A C 1
ATOM 762 O O . CYS A 1 93 ? 7.629 8.396 -7.809 1.00 70.25 93 CYS A O 1
ATOM 764 N N . ASP A 1 94 ? 6.583 7.940 -9.752 1.00 72.94 94 ASP A N 1
ATOM 765 C CA . ASP A 1 94 ? 5.355 7.383 -9.176 1.00 72.94 94 ASP A CA 1
ATOM 766 C C . ASP A 1 94 ? 4.976 6.044 -9.843 1.00 72.94 94 ASP A C 1
ATOM 768 O O . ASP A 1 94 ? 5.376 5.765 -10.978 1.00 72.94 94 ASP A O 1
ATOM 772 N N . GLY A 1 95 ? 4.197 5.225 -9.141 1.00 73.56 95 GLY A N 1
ATOM 773 C CA . GLY A 1 95 ? 3.587 3.994 -9.649 1.00 73.56 95 GLY A CA 1
ATOM 774 C C . GLY A 1 95 ? 2.093 4.025 -9.353 1.00 73.56 95 GLY A C 1
ATOM 775 O O . GLY A 1 95 ? 1.699 4.502 -8.292 1.00 73.56 95 GLY A O 1
ATOM 776 N N . ARG A 1 96 ? 1.245 3.617 -10.305 1.00 77.69 96 ARG A N 1
ATOM 777 C CA . ARG A 1 96 ? -0.214 3.606 -10.101 1.00 77.69 96 ARG A CA 1
ATOM 778 C C . ARG A 1 96 ? -0.892 2.438 -10.796 1.00 77.69 96 ARG A C 1
ATOM 780 O O . ARG A 1 96 ? -0.836 2.339 -12.021 1.00 77.69 96 ARG A O 1
ATOM 787 N N . GLY A 1 97 ? -1.618 1.635 -10.028 1.00 73.19 97 GLY A N 1
ATOM 788 C CA . GLY A 1 97 ? -2.599 0.680 -10.538 1.00 73.19 97 GLY A CA 1
ATOM 789 C C . GLY A 1 97 ? -3.962 1.315 -10.851 1.00 73.19 97 GLY A C 1
ATOM 790 O O . GLY A 1 97 ? -4.518 2.084 -10.063 1.00 73.19 97 GLY A O 1
ATOM 791 N N . PHE A 1 98 ? -4.542 0.960 -11.996 1.00 72.31 98 PHE A N 1
ATOM 792 C CA . PHE A 1 98 ? -5.931 1.221 -12.355 1.00 72.31 98 PHE A CA 1
ATOM 793 C C . PHE A 1 98 ? -6.541 -0.012 -13.031 1.00 72.31 98 PHE A C 1
ATOM 795 O O . PHE A 1 98 ? -6.284 -0.298 -14.197 1.00 72.31 98 PHE A O 1
ATOM 802 N N . LYS A 1 99 ? -7.410 -0.731 -12.308 1.00 75.50 99 LYS A N 1
ATOM 803 C CA . LYS A 1 99 ? -8.015 -1.992 -12.775 1.00 75.50 99 LYS A CA 1
ATOM 804 C C . LYS A 1 99 ? -6.942 -3.022 -13.160 1.00 75.50 99 LYS A C 1
ATOM 806 O O . LYS A 1 99 ? -6.235 -3.479 -12.286 1.00 75.50 99 LYS A O 1
ATOM 811 N N . SER A 1 100 ? -6.848 -3.412 -14.427 1.00 74.44 100 SER A N 1
ATOM 812 C CA . SER A 1 100 ? -5.874 -4.365 -14.978 1.00 74.44 100 SER A CA 1
ATOM 813 C C . SER A 1 100 ? -4.595 -3.692 -15.498 1.00 74.44 100 SER A C 1
ATOM 815 O O . SER A 1 100 ? -3.714 -4.354 -16.044 1.00 74.44 100 SER A O 1
ATOM 817 N N . GLU A 1 101 ? -4.494 -2.370 -15.370 1.00 83.81 101 GLU A N 1
ATOM 818 C CA . GLU A 1 101 ? -3.429 -1.566 -15.957 1.00 83.81 101 GLU A CA 1
ATOM 819 C C . GLU A 1 101 ? -2.562 -0.952 -14.860 1.00 83.81 101 GLU A C 1
ATOM 821 O O . GLU A 1 101 ? -3.072 -0.323 -13.935 1.00 83.81 101 GLU A O 1
ATOM 826 N N . ILE A 1 102 ? -1.245 -1.105 -14.962 1.00 84.50 102 ILE A N 1
ATOM 827 C CA . ILE A 1 102 ? -0.286 -0.508 -14.031 1.00 84.50 102 ILE A CA 1
ATOM 828 C C . ILE A 1 102 ? 0.618 0.442 -14.798 1.00 84.50 102 ILE A C 1
ATOM 830 O O . ILE A 1 102 ? 1.281 0.050 -15.756 1.00 84.50 102 ILE A O 1
ATOM 834 N N . TYR A 1 103 ? 0.665 1.693 -14.354 1.00 85.69 103 TYR A N 1
ATOM 835 C CA . TYR A 1 103 ? 1.536 2.725 -14.896 1.00 85.69 103 TYR A CA 1
ATOM 836 C C . TYR A 1 103 ? 2.745 2.887 -13.987 1.00 85.69 103 TYR A C 1
ATOM 838 O O . TYR A 1 103 ? 2.613 3.290 -12.833 1.00 85.69 103 TYR A O 1
ATOM 846 N N . MET A 1 104 ? 3.923 2.594 -14.523 1.00 84.06 104 MET A N 1
ATOM 847 C CA . MET A 1 104 ? 5.188 2.647 -13.804 1.00 84.06 104 MET A CA 1
ATOM 848 C C . MET A 1 104 ? 6.086 3.732 -14.363 1.00 84.06 104 MET A C 1
ATOM 850 O O . MET A 1 104 ? 6.376 3.751 -15.560 1.00 84.06 104 MET A O 1
ATOM 854 N N . ASP A 1 105 ? 6.584 4.604 -13.493 1.00 85.06 105 ASP A N 1
ATOM 855 C CA . ASP A 1 105 ? 7.626 5.543 -13.873 1.00 85.06 105 ASP A CA 1
ATOM 856 C C . ASP A 1 105 ? 8.940 4.805 -14.189 1.00 85.06 105 ASP A C 1
ATOM 858 O O . ASP A 1 105 ? 9.511 4.096 -13.352 1.00 85.06 105 ASP A O 1
ATOM 862 N N . ILE A 1 106 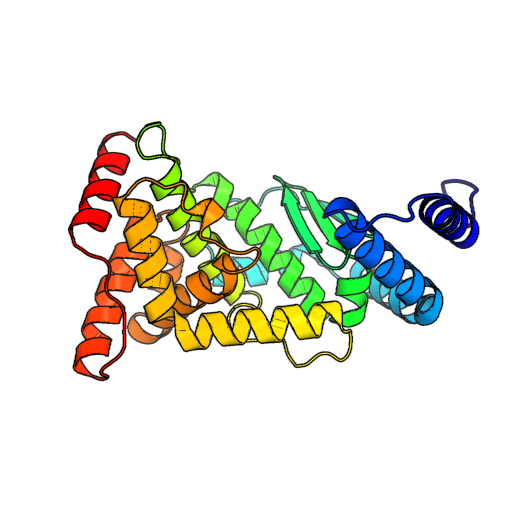? 9.429 4.960 -15.421 1.00 82.88 106 ILE A N 1
ATOM 863 C CA . ILE A 1 106 ? 10.615 4.233 -15.872 1.00 82.88 106 ILE A CA 1
ATOM 864 C C . ILE A 1 106 ? 11.904 4.733 -15.214 1.00 82.88 106 ILE A C 1
ATOM 866 O O . ILE A 1 106 ? 12.835 3.954 -15.008 1.00 82.88 106 ILE A O 1
ATOM 870 N N . THR A 1 107 ? 11.957 6.010 -14.835 1.00 83.88 107 THR A N 1
ATOM 871 C CA . THR A 1 107 ? 13.073 6.586 -14.079 1.00 83.88 107 THR A CA 1
ATOM 872 C C . THR A 1 107 ? 13.162 5.931 -12.712 1.00 83.88 107 THR A C 1
ATOM 874 O O . THR A 1 107 ? 14.237 5.501 -12.306 1.00 83.88 107 THR A O 1
ATOM 877 N N . LEU A 1 108 ? 12.026 5.787 -12.031 1.00 84.00 108 LEU A N 1
ATOM 878 C CA . LEU A 1 108 ? 11.934 5.114 -10.746 1.00 84.00 108 LEU A CA 1
ATOM 879 C C . LEU A 1 108 ? 12.373 3.655 -10.864 1.00 84.00 108 LEU A C 1
ATOM 881 O O . LEU A 1 108 ? 13.203 3.216 -10.075 1.00 84.00 108 LEU A O 1
ATOM 885 N N . CYS A 1 109 ? 11.909 2.924 -11.879 1.00 84.25 109 CYS A N 1
ATOM 886 C CA . CYS A 1 109 ? 12.364 1.551 -12.106 1.00 84.25 109 CYS A CA 1
ATOM 887 C C . CYS A 1 109 ? 13.873 1.451 -12.373 1.00 84.25 109 CYS A C 1
ATOM 889 O O . CYS A 1 109 ? 14.522 0.549 -11.845 1.00 84.25 109 CYS A O 1
ATOM 891 N N . ALA A 1 110 ? 14.450 2.392 -13.125 1.00 86.38 110 ALA A N 1
ATOM 892 C CA . ALA A 1 110 ? 15.890 2.439 -13.368 1.00 86.38 110 ALA A CA 1
ATOM 893 C C . ALA A 1 110 ? 16.697 2.754 -12.095 1.00 86.38 110 ALA A C 1
ATOM 895 O O . ALA A 1 110 ? 17.748 2.161 -11.867 1.00 86.38 110 ALA A O 1
ATOM 896 N N . ILE A 1 111 ? 16.195 3.657 -11.248 1.00 85.56 111 ILE A N 1
ATOM 897 C CA . ILE A 1 111 ? 16.824 4.042 -9.975 1.00 85.56 111 ILE A CA 1
ATOM 898 C C . ILE A 1 111 ? 16.751 2.909 -8.944 1.00 85.56 111 ILE A C 1
ATOM 900 O O . ILE A 1 111 ? 17.698 2.696 -8.189 1.00 85.56 111 ILE A O 1
ATOM 904 N N . LEU A 1 112 ? 15.622 2.203 -8.887 1.00 84.19 112 LEU A N 1
ATOM 905 C CA . LEU A 1 112 ? 15.386 1.110 -7.944 1.00 84.19 112 LEU A CA 1
ATOM 906 C C . LEU A 1 112 ? 16.102 -0.186 -8.343 1.00 84.19 112 LEU A C 1
ATOM 908 O O . LEU A 1 112 ? 16.413 -1.010 -7.483 1.00 84.19 112 LEU A O 1
ATOM 912 N N . GLY A 1 113 ? 16.336 -0.377 -9.641 1.00 86.81 113 GLY A N 1
ATOM 913 C CA . GLY A 1 113 ? 16.788 -1.641 -10.201 1.00 86.81 113 GLY A CA 1
ATOM 914 C C . GLY A 1 113 ? 15.655 -2.663 -10.343 1.00 86.81 113 GLY A C 1
ATOM 915 O O . GLY A 1 113 ? 14.544 -2.499 -9.830 1.00 86.81 113 GLY A O 1
ATOM 916 N N . LYS A 1 114 ? 15.954 -3.748 -11.064 1.00 87.50 114 LYS A N 1
ATOM 917 C CA . LYS A 1 114 ? 14.979 -4.764 -11.488 1.00 87.50 114 LYS A CA 1
ATOM 918 C C . LYS A 1 114 ? 14.159 -5.333 -10.330 1.00 87.50 114 LYS A C 1
ATOM 920 O O . LYS A 1 114 ? 12.939 -5.265 -10.371 1.00 87.50 114 LYS A O 1
ATOM 925 N N . GLU A 1 115 ? 14.816 -5.885 -9.312 1.00 87.75 115 GLU A N 1
ATOM 926 C CA . GLU A 1 115 ? 14.141 -6.600 -8.217 1.00 87.75 115 GLU A CA 1
ATOM 927 C C . GLU A 1 115 ? 13.138 -5.705 -7.487 1.00 87.75 115 GLU A C 1
ATOM 929 O O . GLU A 1 115 ? 11.990 -6.083 -7.268 1.00 87.75 115 GLU A O 1
ATOM 934 N N . LYS A 1 116 ? 13.549 -4.476 -7.171 1.00 86.50 116 LYS A N 1
ATOM 935 C CA . LYS A 1 116 ? 12.706 -3.502 -6.480 1.00 86.50 116 LYS A CA 1
ATOM 936 C C . LYS A 1 116 ? 11.595 -2.956 -7.383 1.00 86.50 116 LYS A C 1
ATOM 938 O O . LYS A 1 116 ? 10.481 -2.779 -6.906 1.00 86.50 116 LYS A O 1
ATOM 943 N N . CYS A 1 117 ? 11.846 -2.755 -8.679 1.00 87.38 117 CYS A N 1
ATOM 944 C CA . CYS A 1 117 ? 10.789 -2.407 -9.638 1.00 87.38 117 CYS A CA 1
ATOM 945 C C . CYS A 1 117 ? 9.739 -3.529 -9.758 1.00 87.38 117 CYS A C 1
ATOM 947 O O . CYS A 1 117 ? 8.547 -3.238 -9.767 1.00 87.38 117 CYS A O 1
ATOM 949 N N . VAL A 1 118 ? 10.153 -4.803 -9.780 1.00 89.75 118 VAL A N 1
ATOM 950 C CA . VAL A 1 118 ? 9.227 -5.952 -9.795 1.00 89.75 118 VAL A CA 1
ATOM 951 C C . VAL A 1 118 ? 8.379 -5.999 -8.527 1.00 89.75 118 VAL A C 1
ATOM 953 O O . VAL A 1 118 ? 7.173 -6.211 -8.605 1.00 89.75 118 VAL A O 1
ATOM 956 N N . SER A 1 119 ? 8.969 -5.738 -7.364 1.00 89.94 119 SER A N 1
ATOM 957 C CA . SER A 1 119 ? 8.184 -5.673 -6.133 1.00 89.94 119 SER A CA 1
ATOM 958 C C . SER A 1 119 ? 7.240 -4.474 -6.083 1.00 89.94 119 SER A C 1
ATOM 960 O O . SER A 1 119 ? 6.105 -4.631 -5.645 1.00 89.94 119 SER A O 1
ATOM 962 N N . LEU A 1 120 ? 7.631 -3.308 -6.607 1.00 88.69 120 LEU A N 1
ATOM 963 C CA . LEU A 1 120 ? 6.705 -2.181 -6.761 1.00 88.69 120 LEU A CA 1
ATOM 964 C C . LEU A 1 120 ? 5.547 -2.515 -7.712 1.00 88.69 120 LEU A C 1
ATOM 966 O O . LEU A 1 120 ? 4.405 -2.171 -7.438 1.00 88.69 120 LEU A O 1
ATOM 970 N N . LEU A 1 121 ? 5.815 -3.238 -8.799 1.00 89.81 121 LEU A N 1
ATOM 971 C CA . LEU A 1 121 ? 4.759 -3.752 -9.672 1.00 89.81 121 LEU A CA 1
ATOM 972 C C . LEU A 1 121 ? 3.800 -4.677 -8.915 1.00 89.81 121 LEU A C 1
ATOM 974 O O . LEU A 1 121 ? 2.589 -4.560 -9.076 1.00 89.81 121 LEU A O 1
ATOM 978 N N . ALA A 1 122 ? 4.324 -5.560 -8.064 1.00 92.06 122 ALA A N 1
ATOM 979 C CA . ALA A 1 122 ? 3.503 -6.439 -7.239 1.00 92.06 122 ALA A CA 1
ATOM 980 C C . ALA A 1 122 ? 2.690 -5.682 -6.174 1.00 92.06 122 ALA A C 1
ATOM 982 O O . ALA A 1 122 ? 1.551 -6.060 -5.908 1.00 92.06 122 ALA A O 1
ATOM 983 N N . HIS A 1 123 ? 3.217 -4.583 -5.624 1.00 92.94 123 HIS A N 1
ATOM 984 C CA . HIS A 1 123 ? 2.465 -3.654 -4.768 1.00 92.94 123 HIS A CA 1
ATOM 985 C C . HIS A 1 123 ? 1.246 -3.082 -5.501 1.00 92.94 123 HIS A C 1
ATOM 987 O O . HIS A 1 123 ? 0.117 -3.208 -5.033 1.00 92.94 123 HIS A O 1
ATOM 993 N N . GLU A 1 124 ? 1.446 -2.512 -6.690 1.00 90.38 124 GLU A N 1
ATOM 994 C CA . GLU A 1 124 ? 0.348 -1.924 -7.472 1.00 90.38 124 GLU A CA 1
ATOM 995 C C . GLU A 1 124 ? -0.650 -2.980 -7.976 1.00 90.38 124 GLU A C 1
ATOM 997 O O . GLU A 1 124 ? -1.864 -2.751 -8.045 1.00 90.38 124 GLU A O 1
ATOM 1002 N N . TYR A 1 125 ? -0.160 -4.174 -8.310 1.00 92.56 125 TYR A N 1
ATOM 1003 C CA . TYR A 1 125 ? -1.011 -5.274 -8.743 1.00 92.56 125 TYR A CA 1
ATOM 1004 C C . TYR A 1 125 ? -1.820 -5.877 -7.590 1.00 92.56 125 TYR A C 1
ATOM 1006 O O . TYR A 1 125 ? -2.959 -6.304 -7.796 1.00 92.56 125 TYR A O 1
ATOM 1014 N N . HIS A 1 126 ? -1.292 -5.855 -6.362 1.00 94.19 126 HIS A N 1
ATOM 1015 C CA . HIS A 1 126 ? -2.030 -6.265 -5.166 1.00 94.19 126 HIS A CA 1
ATOM 1016 C C . HIS A 1 126 ? -3.314 -5.454 -4.999 1.00 94.19 126 HIS A C 1
ATOM 1018 O O . HIS A 1 126 ? -4.380 -6.048 -4.835 1.00 94.19 126 HIS A O 1
ATOM 1024 N N . HIS A 1 127 ? -3.252 -4.128 -5.171 1.00 92.06 127 HIS A N 1
ATOM 1025 C CA . HIS A 1 127 ? -4.438 -3.260 -5.133 1.00 92.06 127 HIS A CA 1
ATOM 1026 C C . HIS A 1 127 ? -5.498 -3.680 -6.155 1.00 92.06 127 HIS A C 1
ATOM 1028 O O . HIS A 1 127 ? -6.695 -3.698 -5.856 1.00 92.06 127 HIS A O 1
ATOM 1034 N N . SER A 1 128 ? -5.048 -4.061 -7.350 1.00 91.56 128 SER A N 1
ATOM 1035 C CA . SER A 1 128 ? -5.899 -4.515 -8.452 1.00 91.56 128 SER A CA 1
ATOM 1036 C C . SER A 1 128 ? -6.596 -5.836 -8.125 1.00 91.56 128 SER A C 1
ATOM 1038 O O . SER A 1 128 ? -7.799 -5.978 -8.340 1.00 91.56 128 SER A O 1
ATOM 1040 N N . CYS A 1 129 ? -5.869 -6.781 -7.528 1.00 93.25 129 CYS A N 1
ATOM 1041 C CA . CYS A 1 129 ? -6.420 -8.056 -7.079 1.00 93.25 129 CYS A CA 1
ATOM 1042 C C . CYS A 1 129 ? -7.400 -7.873 -5.909 1.00 93.25 129 CYS A C 1
ATOM 1044 O O . CYS A 1 129 ? -8.510 -8.410 -5.925 1.00 93.25 129 CYS A O 1
ATOM 1046 N N . ARG A 1 130 ? -7.015 -7.062 -4.916 1.00 93.62 130 ARG A N 1
ATOM 1047 C CA . ARG A 1 130 ? -7.823 -6.706 -3.742 1.00 93.62 130 ARG A CA 1
ATOM 1048 C C . ARG A 1 130 ? -9.162 -6.079 -4.137 1.00 93.62 130 ARG A C 1
ATOM 1050 O O . ARG A 1 130 ? -10.187 -6.367 -3.520 1.00 93.62 130 ARG A O 1
ATOM 1057 N N . ALA A 1 131 ? -9.190 -5.247 -5.180 1.00 90.50 131 ALA A N 1
ATOM 1058 C CA . ALA A 1 131 ? -10.395 -4.541 -5.621 1.00 90.50 131 ALA A CA 1
ATOM 1059 C C . ALA A 1 131 ? -11.572 -5.462 -6.011 1.00 90.50 131 ALA A C 1
ATOM 1061 O O . ALA A 1 131 ? -12.719 -4.999 -6.007 1.00 90.50 131 ALA A O 1
ATOM 1062 N N . ASN A 1 132 ? -11.304 -6.738 -6.319 1.00 88.75 132 ASN A N 1
ATOM 1063 C CA . ASN A 1 132 ? -12.313 -7.732 -6.696 1.00 88.75 132 ASN A CA 1
ATOM 1064 C C . ASN A 1 132 ? -13.183 -8.201 -5.522 1.00 88.75 132 ASN A C 1
ATOM 1066 O O . ASN A 1 132 ? -14.308 -8.641 -5.743 1.00 88.75 132 ASN A O 1
ATOM 1070 N N . PHE A 1 133 ? -12.678 -8.116 -4.291 1.00 91.00 133 PHE A N 1
ATOM 1071 C CA . PHE A 1 133 ? -13.372 -8.618 -3.098 1.00 91.00 133 PHE A CA 1
ATOM 1072 C C . PHE A 1 133 ? -13.388 -7.624 -1.930 1.00 91.00 133 PHE A C 1
ATOM 1074 O O . PHE A 1 133 ? -14.002 -7.902 -0.903 1.00 91.00 133 PHE A O 1
ATOM 1081 N N . ALA A 1 134 ? -12.752 -6.459 -2.074 1.00 91.81 134 ALA A N 1
ATOM 1082 C CA . ALA A 1 134 ? -12.780 -5.420 -1.056 1.00 91.81 134 ALA A CA 1
ATOM 1083 C C . ALA A 1 134 ? -14.202 -4.907 -0.788 1.00 91.81 134 ALA A C 1
ATOM 1085 O O . ALA A 1 134 ? -14.943 -4.546 -1.711 1.00 91.81 134 ALA A O 1
ATOM 1086 N N . LEU A 1 135 ? -14.540 -4.796 0.496 1.00 91.62 135 LEU A N 1
ATOM 1087 C CA . LEU A 1 135 ? -15.774 -4.175 0.959 1.00 91.62 135 LEU A CA 1
ATOM 1088 C C . LEU A 1 135 ? -15.830 -2.703 0.526 1.00 91.62 135 LEU A C 1
ATOM 1090 O O . LEU A 1 135 ? -14.812 -2.009 0.453 1.00 91.62 135 LEU A O 1
ATOM 1094 N N . ARG A 1 136 ? -17.036 -2.200 0.252 1.00 86.44 136 ARG A N 1
ATOM 1095 C CA . ARG A 1 136 ? -17.264 -0.817 -0.196 1.00 86.44 136 ARG A CA 1
ATOM 1096 C C . ARG A 1 136 ? -18.340 -0.171 0.646 1.00 86.44 136 ARG A C 1
ATOM 1098 O O . ARG A 1 136 ? -19.401 -0.746 0.769 1.00 86.44 136 ARG A O 1
ATOM 1105 N N . CYS A 1 137 ? -18.117 1.043 1.138 1.00 84.00 137 CYS A N 1
ATOM 1106 C CA . CYS A 1 137 ? -19.139 1.796 1.863 1.00 84.00 137 CYS A CA 1
ATOM 1107 C C . CYS A 1 137 ? -20.161 2.438 0.910 1.00 84.00 137 CYS A C 1
ATOM 1109 O O . CYS A 1 137 ? -19.808 3.308 0.109 1.00 84.00 137 CYS A O 1
ATOM 1111 N N . SER A 1 138 ? -21.427 2.030 1.023 1.00 80.12 138 SER A N 1
ATOM 1112 C CA . SER A 1 138 ? -22.571 2.628 0.319 1.00 80.12 138 SER A CA 1
ATOM 1113 C C . SER A 1 138 ? -23.093 3.890 1.021 1.00 80.12 138 SER A C 1
ATOM 1115 O O . SER A 1 138 ? -23.626 4.785 0.365 1.00 80.12 138 SER A O 1
ATOM 1117 N N . ASN A 1 139 ? -22.903 3.993 2.343 1.00 80.31 139 ASN A N 1
ATOM 1118 C CA . ASN A 1 139 ? -23.437 5.062 3.181 1.00 80.31 139 ASN A CA 1
ATOM 1119 C C . ASN A 1 139 ? -22.625 6.373 3.035 1.00 80.31 139 ASN A C 1
ATOM 1121 O O . ASN A 1 139 ? -21.493 6.463 3.530 1.00 80.31 139 ASN A O 1
ATOM 1125 N N . PRO A 1 140 ? -23.183 7.442 2.425 1.00 80.19 140 PRO A N 1
ATOM 1126 C CA . PRO A 1 140 ? -22.441 8.678 2.162 1.00 80.19 140 PRO A CA 1
ATOM 1127 C C . PRO A 1 140 ? -21.907 9.358 3.424 1.00 80.19 140 PRO A C 1
ATOM 1129 O O . PRO A 1 140 ? -20.842 9.970 3.378 1.00 80.19 140 PRO A O 1
ATOM 1132 N N . LYS A 1 141 ? -22.614 9.213 4.554 1.00 77.81 141 LYS A N 1
ATOM 1133 C CA . LYS A 1 141 ? -22.225 9.790 5.850 1.00 77.81 141 LYS A CA 1
ATOM 1134 C C . LYS A 1 141 ? -20.888 9.246 6.344 1.00 77.81 141 LYS A C 1
ATOM 1136 O O . LYS A 1 141 ? -20.161 9.931 7.053 1.00 77.81 141 LYS A O 1
ATOM 1141 N N . TRP A 1 142 ? -20.573 8.005 5.996 1.00 77.88 142 TRP A N 1
ATOM 1142 C CA . TRP A 1 142 ? -19.412 7.308 6.533 1.00 77.88 142 TRP A CA 1
ATOM 1143 C C . TRP A 1 142 ? -18.346 6.991 5.493 1.00 77.88 142 TRP A C 1
ATOM 1145 O O . TRP A 1 142 ? -17.282 6.469 5.833 1.00 77.88 142 TRP A O 1
ATOM 1155 N N . LYS A 1 143 ? -18.607 7.334 4.232 1.00 81.56 143 LYS A N 1
ATOM 1156 C CA . LYS A 1 143 ? -17.725 7.072 3.099 1.00 81.56 143 LYS A CA 1
ATOM 1157 C C . LYS A 1 143 ? -16.291 7.543 3.348 1.00 81.56 143 LYS A C 1
ATOM 1159 O O . LYS A 1 143 ? -15.364 6.770 3.155 1.00 81.56 143 LYS A O 1
ATOM 1164 N N . ASN A 1 144 ? -16.101 8.758 3.863 1.00 82.25 144 ASN A N 1
ATOM 1165 C CA . ASN A 1 144 ? -14.767 9.311 4.127 1.00 82.25 144 ASN A CA 1
ATOM 1166 C C . ASN A 1 144 ? -13.978 8.508 5.171 1.00 82.25 144 ASN A C 1
ATOM 1168 O O . ASN A 1 144 ? -12.784 8.259 4.991 1.00 82.25 144 ASN A O 1
ATOM 1172 N N . ALA A 1 145 ? -14.636 8.114 6.264 1.00 83.12 145 ALA A N 1
ATOM 1173 C CA . ALA A 1 145 ? -14.020 7.325 7.326 1.00 83.12 145 ALA A CA 1
ATOM 1174 C C . ALA A 1 145 ? -13.658 5.921 6.827 1.00 83.12 145 ALA A C 1
ATOM 1176 O O . ALA A 1 145 ? -12.541 5.457 7.048 1.00 83.12 145 ALA A O 1
ATOM 1177 N N . PHE A 1 146 ? -14.579 5.282 6.102 1.00 86.44 146 PHE A N 1
ATOM 1178 C CA . PHE A 1 146 ? -14.344 3.973 5.508 1.00 86.44 146 PHE A CA 1
ATOM 1179 C C . PHE A 1 146 ? -13.205 4.007 4.488 1.00 86.44 146 PHE A C 1
ATOM 1181 O O . PHE A 1 146 ? -12.286 3.203 4.579 1.00 86.44 146 PHE A O 1
ATOM 1188 N N . GLU A 1 147 ? -13.217 4.958 3.551 1.00 86.88 147 GLU A N 1
ATOM 1189 C CA . GLU A 1 147 ? -12.161 5.100 2.543 1.00 86.88 147 GLU A CA 1
ATOM 1190 C C . GLU A 1 147 ? -10.796 5.352 3.178 1.00 86.88 147 GLU A C 1
ATOM 1192 O O . GLU A 1 147 ? -9.803 4.789 2.740 1.00 86.88 147 GLU A O 1
ATOM 1197 N N . THR A 1 148 ? -10.746 6.156 4.237 1.00 87.94 148 THR A N 1
ATOM 1198 C CA . THR A 1 148 ? -9.516 6.420 4.990 1.00 87.94 148 THR A CA 1
ATOM 1199 C C . THR A 1 148 ? -8.901 5.138 5.541 1.00 87.94 148 THR A C 1
ATOM 1201 O O . THR A 1 148 ? -7.714 4.880 5.362 1.00 87.94 148 THR A O 1
ATOM 1204 N N . LEU A 1 149 ? -9.716 4.323 6.201 1.00 90.25 149 LEU A N 1
ATOM 1205 C CA . LEU A 1 149 ? -9.258 3.079 6.807 1.00 90.25 149 LEU A CA 1
ATOM 1206 C C . LEU A 1 149 ? -8.986 2.008 5.754 1.00 90.25 149 LEU A C 1
ATOM 1208 O O . LEU A 1 149 ? -8.028 1.255 5.887 1.00 90.25 149 LEU A O 1
ATOM 1212 N N . SER A 1 150 ? -9.761 2.002 4.669 1.00 91.62 150 SER A N 1
ATOM 1213 C CA . SER A 1 150 ? -9.478 1.181 3.499 1.00 91.62 150 SER A CA 1
ATOM 1214 C C . SER A 1 150 ? -8.154 1.559 2.847 1.00 91.62 150 SER A C 1
ATOM 1216 O O . SER A 1 150 ? -7.483 0.666 2.354 1.00 91.62 150 SER A O 1
ATOM 1218 N N . CYS A 1 151 ? -7.762 2.835 2.822 1.00 91.19 151 CYS A N 1
ATOM 1219 C CA . CYS A 1 151 ? -6.449 3.237 2.320 1.00 91.19 151 CYS A CA 1
ATOM 1220 C C . CYS A 1 151 ? -5.321 2.748 3.235 1.00 91.19 151 CYS A C 1
ATOM 1222 O O . CYS A 1 151 ? -4.312 2.274 2.729 1.00 91.19 151 CYS A O 1
ATOM 1224 N N . LEU A 1 152 ? -5.485 2.841 4.561 1.00 93.62 152 LEU A N 1
ATOM 1225 C CA . LEU A 1 152 ? -4.487 2.334 5.511 1.00 93.62 152 LEU A CA 1
ATOM 1226 C C . LEU A 1 152 ? -4.306 0.817 5.397 1.00 93.62 152 LEU A C 1
ATOM 1228 O O . LEU A 1 152 ? -3.177 0.345 5.391 1.00 93.62 152 LEU A O 1
ATOM 1232 N N . GLU A 1 153 ? -5.400 0.066 5.274 1.00 95.69 153 GLU A N 1
ATOM 1233 C CA . GLU A 1 153 ? -5.335 -1.381 5.054 1.00 95.69 153 GLU A CA 1
ATOM 1234 C C . GLU A 1 153 ? -4.720 -1.717 3.690 1.00 95.69 153 GLU A C 1
ATOM 1236 O O . GLU A 1 153 ? -3.763 -2.484 3.638 1.00 95.69 153 GLU A O 1
ATOM 1241 N N . SER A 1 154 ? -5.206 -1.101 2.605 1.00 93.88 154 SER A N 1
ATOM 1242 C CA . SER A 1 154 ? -4.728 -1.384 1.245 1.00 93.88 154 SER A CA 1
ATOM 1243 C C . SER A 1 154 ? -3.231 -1.110 1.106 1.00 93.88 154 SER A C 1
ATOM 1245 O O . SER A 1 154 ? -2.491 -1.999 0.698 1.00 93.88 154 SER A O 1
ATOM 1247 N N . GLU A 1 155 ? -2.760 0.090 1.473 1.00 92.62 155 GLU A N 1
ATOM 1248 C CA . GLU A 1 155 ? -1.329 0.412 1.375 1.00 92.62 155 GLU A CA 1
ATOM 1249 C C . GLU A 1 155 ? -0.500 -0.379 2.381 1.00 92.62 155 GLU A C 1
ATOM 1251 O O . GLU A 1 155 ? 0.591 -0.824 2.049 1.00 92.62 155 GLU A O 1
ATOM 1256 N N . GLY A 1 156 ? -1.019 -0.594 3.593 1.00 94.31 156 GLY A N 1
ATOM 1257 C CA . GLY A 1 156 ? -0.288 -1.289 4.642 1.00 94.31 156 GLY A CA 1
ATOM 1258 C C . GLY A 1 156 ? 0.015 -2.741 4.318 1.00 94.31 156 GLY A C 1
ATOM 1259 O O . GLY A 1 156 ? 1.126 -3.196 4.569 1.00 94.31 156 GLY A O 1
ATOM 1260 N N . VAL A 1 157 ? -0.950 -3.467 3.747 1.00 95.25 157 VAL A N 1
ATOM 1261 C CA . VAL A 1 157 ? -0.721 -4.853 3.327 1.00 95.25 157 VAL A CA 1
ATOM 1262 C C . VAL A 1 157 ? 0.122 -4.908 2.051 1.00 95.25 157 VAL A C 1
ATOM 1264 O O . VAL A 1 157 ? 1.022 -5.740 1.966 1.00 95.25 157 VAL A O 1
ATOM 1267 N N . ALA A 1 158 ? -0.115 -4.025 1.077 1.00 93.44 158 ALA A N 1
ATOM 1268 C CA . ALA A 1 158 ? 0.671 -3.997 -0.158 1.00 93.44 158 ALA A CA 1
ATOM 1269 C C . ALA A 1 158 ? 2.157 -3.662 0.106 1.00 93.44 158 ALA A C 1
ATOM 1271 O O . ALA A 1 158 ? 3.043 -4.335 -0.430 1.00 93.44 158 ALA A O 1
ATOM 1272 N N . ASP A 1 159 ? 2.440 -2.738 1.036 1.00 92.06 159 ASP A N 1
ATOM 1273 C CA . ASP A 1 159 ? 3.799 -2.367 1.469 1.00 92.06 159 ASP A CA 1
ATOM 1274 C C . ASP A 1 159 ? 4.564 -3.544 2.117 1.00 92.06 159 ASP A C 1
ATOM 1276 O O . ASP A 1 159 ? 5.782 -3.473 2.301 1.00 92.06 159 ASP A O 1
ATOM 1280 N N . LYS A 1 160 ? 3.889 -4.653 2.452 1.00 91.94 160 LYS A N 1
ATOM 1281 C CA . LYS A 1 160 ? 4.559 -5.872 2.916 1.00 91.94 160 LYS A CA 1
ATOM 1282 C C . LYS A 1 160 ? 5.212 -6.676 1.797 1.00 91.94 160 LYS A C 1
ATOM 1284 O O . LYS A 1 160 ? 6.235 -7.317 2.035 1.00 91.94 160 LYS A O 1
ATOM 1289 N N . ILE A 1 161 ? 4.640 -6.643 0.592 1.00 88.56 161 ILE A N 1
ATOM 1290 C CA . ILE A 1 161 ? 5.219 -7.277 -0.603 1.00 88.56 161 ILE A CA 1
ATOM 1291 C C . ILE A 1 161 ? 6.510 -6.562 -0.967 1.00 88.56 161 ILE A C 1
ATOM 1293 O O . ILE A 1 161 ? 7.563 -7.157 -1.199 1.00 88.56 161 ILE A O 1
ATOM 1297 N N . TYR A 1 162 ? 6.399 -5.245 -1.001 1.00 69.81 162 TYR A N 1
ATOM 1298 C CA . TYR A 1 162 ? 7.464 -4.357 -1.363 1.00 69.81 162 TYR A CA 1
ATOM 1299 C C . TYR A 1 162 ? 7.759 -3.518 -0.145 1.00 69.81 162 TYR A C 1
ATOM 1301 O O . TYR A 1 162 ? 7.052 -2.547 0.048 1.00 69.81 162 TYR A O 1
ATOM 1309 N N . ASN A 1 163 ? 8.756 -3.924 0.658 1.00 62.53 163 ASN A N 1
ATOM 1310 C CA . ASN A 1 163 ? 9.182 -3.326 1.938 1.00 62.53 163 ASN A CA 1
ATOM 1311 C C . ASN A 1 163 ? 9.498 -1.805 1.841 1.00 62.53 163 ASN A C 1
ATOM 1313 O O . ASN A 1 163 ? 10.637 -1.369 1.999 1.00 62.53 163 ASN A O 1
ATOM 1317 N N . LEU A 1 164 ? 8.487 -1.009 1.498 1.00 56.38 164 LEU A N 1
ATOM 1318 C CA . LEU A 1 164 ? 8.444 0.426 1.222 1.00 56.38 164 LEU A CA 1
ATOM 1319 C C . LEU A 1 164 ? 7.988 1.181 2.451 1.00 56.38 164 LEU A C 1
ATOM 1321 O O . LEU A 1 164 ? 8.442 2.300 2.706 1.00 56.38 164 LEU A O 1
ATOM 1325 N N . GLY A 1 165 ? 7.045 0.582 3.175 1.00 46.69 165 GLY A N 1
ATOM 1326 C CA . GLY A 1 165 ? 6.391 1.206 4.307 1.00 46.69 165 GLY A CA 1
ATOM 1327 C C . GLY A 1 165 ? 7.310 1.378 5.514 1.00 46.69 165 GLY A C 1
ATOM 1328 O O . GLY A 1 165 ? 6.950 2.092 6.446 1.00 46.69 165 GLY A O 1
ATOM 1329 N N . GLY A 1 166 ? 8.503 0.774 5.479 1.00 47.78 166 GLY A N 1
ATOM 1330 C CA . GLY A 1 166 ? 9.482 0.775 6.560 1.00 47.78 166 GLY A CA 1
ATOM 1331 C C . GLY A 1 166 ? 10.842 1.374 6.203 1.00 47.78 166 GLY A C 1
ATOM 1332 O O . GLY A 1 166 ? 11.800 1.019 6.873 1.00 47.78 166 GLY A O 1
ATOM 1333 N N . VAL A 1 167 ? 10.927 2.292 5.221 1.00 50.81 167 VAL A N 1
ATOM 1334 C CA . VAL A 1 167 ? 12.156 2.959 4.711 1.00 50.81 167 VAL A CA 1
ATOM 1335 C C . VAL A 1 167 ? 12.722 2.245 3.476 1.00 50.81 167 VAL A C 1
ATOM 1337 O O . VAL A 1 167 ? 13.464 1.273 3.584 1.00 50.81 167 VAL A O 1
ATOM 1340 N N . LEU A 1 168 ? 12.408 2.757 2.276 1.00 60.06 168 LEU A N 1
ATOM 1341 C CA . LEU A 1 168 ? 13.232 2.480 1.088 1.00 60.06 168 LEU A CA 1
ATOM 1342 C C . LEU A 1 168 ? 14.712 2.671 1.453 1.00 60.06 168 LEU A C 1
ATOM 1344 O O . LEU A 1 168 ? 15.017 3.618 2.182 1.00 60.06 168 LEU A O 1
ATOM 1348 N N . PRO A 1 169 ? 15.629 1.849 0.922 1.00 58.28 169 PRO A N 1
ATOM 1349 C CA . PRO A 1 169 ? 17.051 2.074 1.133 1.00 58.28 169 PRO A CA 1
ATOM 1350 C C . PRO A 1 169 ? 17.420 3.498 0.716 1.00 58.28 169 PRO A C 1
ATOM 1352 O O . PRO A 1 169 ? 16.864 4.024 -0.256 1.00 58.28 169 PRO A O 1
ATOM 1355 N N . ASP A 1 170 ? 18.341 4.109 1.465 1.00 65.25 170 ASP A N 1
ATOM 1356 C CA . ASP A 1 170 ? 18.836 5.445 1.156 1.00 65.25 170 ASP A CA 1
ATOM 1357 C C . ASP A 1 170 ? 19.198 5.525 -0.329 1.00 65.25 170 ASP A C 1
ATOM 1359 O O . ASP A 1 170 ? 19.846 4.641 -0.892 1.00 65.25 170 ASP A O 1
ATOM 1363 N N . ASN A 1 171 ? 18.711 6.577 -0.977 1.00 70.19 171 ASN A N 1
ATOM 1364 C CA . ASN A 1 171 ? 18.902 6.787 -2.397 1.00 70.19 171 ASN A CA 1
ATOM 1365 C C . ASN A 1 171 ? 19.421 8.201 -2.630 1.00 70.19 171 ASN A C 1
ATOM 1367 O O . ASN A 1 171 ? 18.937 9.162 -2.024 1.00 70.19 171 ASN A O 1
ATOM 1371 N N . ASP A 1 172 ? 20.391 8.343 -3.525 1.00 73.62 172 ASP A N 1
ATOM 1372 C CA . ASP A 1 172 ? 20.995 9.641 -3.808 1.00 73.62 172 ASP A CA 1
ATOM 1373 C C . ASP A 1 172 ? 20.141 10.519 -4.728 1.00 73.62 172 ASP A C 1
ATOM 1375 O O . ASP A 1 172 ? 20.351 11.738 -4.774 1.00 73.62 172 ASP A O 1
ATOM 1379 N N . TYR A 1 173 ? 19.129 9.944 -5.391 1.00 76.75 173 TYR A N 1
ATOM 1380 C CA . TYR A 1 173 ? 18.160 10.686 -6.185 1.00 76.75 173 TYR A CA 1
ATOM 1381 C C . TYR A 1 173 ? 17.318 11.602 -5.276 1.00 76.75 173 TYR A C 1
ATOM 1383 O O . TYR A 1 173 ? 16.525 11.112 -4.462 1.00 76.75 173 TYR A O 1
ATOM 1391 N N . PRO A 1 174 ? 17.461 12.941 -5.374 1.00 74.56 174 PRO A N 1
ATOM 1392 C CA . PRO A 1 174 ? 16.937 13.855 -4.358 1.00 74.56 174 PRO A CA 1
ATOM 1393 C C . PRO A 1 174 ? 15.423 13.771 -4.102 1.00 74.56 174 PRO A C 1
ATOM 1395 O O . PRO A 1 174 ? 15.047 13.814 -2.926 1.00 74.56 174 PRO A O 1
ATOM 1398 N N . PRO A 1 175 ? 14.551 13.631 -5.127 1.00 74.81 175 PRO A N 1
ATOM 1399 C CA . PRO A 1 175 ? 13.116 13.450 -4.905 1.00 74.81 175 PRO A CA 1
ATOM 1400 C C . PRO A 1 175 ? 12.800 12.206 -4.072 1.00 74.81 175 PRO A C 1
ATOM 1402 O O . PRO A 1 175 ? 12.017 12.281 -3.123 1.00 74.81 175 PRO A O 1
ATOM 1405 N N . LEU A 1 176 ? 13.471 11.087 -4.366 1.00 77.69 176 LEU A N 1
ATOM 1406 C CA . LEU A 1 176 ? 13.269 9.844 -3.634 1.00 77.69 176 LEU A CA 1
ATOM 1407 C C . LEU A 1 176 ? 13.783 9.992 -2.201 1.00 77.69 176 LEU A C 1
ATOM 1409 O O . LEU A 1 176 ? 13.022 9.776 -1.268 1.00 77.69 176 LEU A O 1
ATOM 1413 N N . ARG A 1 177 ? 15.003 10.504 -1.993 1.00 80.50 177 ARG A N 1
ATOM 1414 C CA . ARG A 1 177 ? 15.565 10.739 -0.649 1.00 80.50 177 ARG A CA 1
ATOM 1415 C C . ARG A 1 177 ? 14.632 11.523 0.279 1.00 80.50 177 ARG A C 1
ATOM 14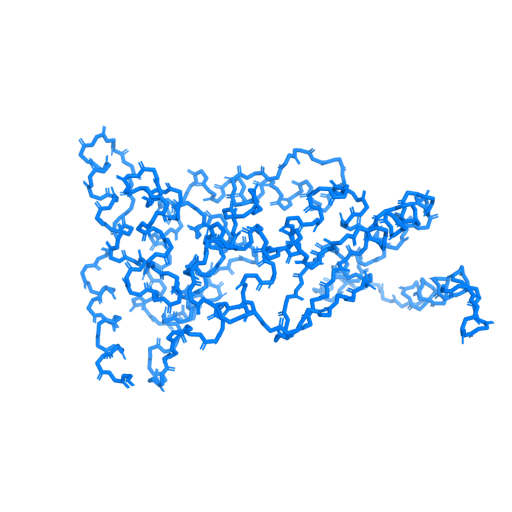17 O O . ARG A 1 177 ? 14.493 11.188 1.455 1.00 80.50 177 ARG A O 1
ATOM 1424 N N . GLN A 1 178 ? 13.995 12.578 -0.232 1.00 79.81 178 GLN A N 1
ATOM 1425 C CA . GLN A 1 178 ? 13.051 13.385 0.549 1.00 79.81 178 GLN A CA 1
ATOM 1426 C C . GLN A 1 178 ? 11.793 12.595 0.922 1.00 79.81 178 GLN A C 1
ATOM 1428 O O . GLN A 1 178 ? 11.346 12.671 2.069 1.00 79.81 178 GLN A O 1
ATOM 1433 N N . LEU A 1 179 ? 11.251 11.817 -0.020 1.00 79.44 179 LEU A N 1
ATOM 1434 C CA . LEU A 1 179 ? 10.110 10.939 0.225 1.00 79.44 179 LEU A CA 1
ATOM 1435 C C . LEU A 1 179 ? 10.436 9.888 1.294 1.00 79.44 179 LEU A C 1
ATOM 1437 O O . LEU A 1 179 ? 9.649 9.700 2.220 1.00 79.44 179 LEU A O 1
ATOM 1441 N N . ILE A 1 180 ? 11.612 9.263 1.205 1.00 81.88 180 ILE A N 1
ATOM 1442 C CA . ILE A 1 180 ? 12.097 8.251 2.155 1.00 81.88 180 ILE A CA 1
ATOM 1443 C C . ILE A 1 180 ? 12.169 8.824 3.562 1.00 81.88 180 ILE A C 1
ATOM 1445 O O . ILE A 1 180 ? 11.569 8.277 4.485 1.00 81.88 180 ILE A O 1
ATOM 1449 N N . LYS A 1 181 ? 12.853 9.964 3.717 1.00 83.44 181 LYS A N 1
ATOM 1450 C CA . LYS A 1 181 ? 13.000 10.632 5.012 1.00 83.44 181 LYS A CA 1
ATOM 1451 C C . LYS A 1 181 ? 11.640 10.954 5.632 1.00 83.44 181 LYS A C 1
ATOM 1453 O O . LYS A 1 181 ? 11.428 10.687 6.810 1.00 83.44 181 LYS A O 1
ATOM 1458 N N . LYS A 1 182 ? 10.711 11.488 4.832 1.00 84.62 182 LYS A N 1
ATOM 1459 C CA . LYS A 1 182 ? 9.356 11.819 5.287 1.00 84.62 182 LYS A CA 1
ATOM 1460 C C . LYS A 1 182 ? 8.585 10.569 5.723 1.00 84.62 182 LYS A C 1
ATOM 1462 O O . LYS A 1 182 ? 7.953 10.584 6.774 1.00 84.62 182 LYS A O 1
ATOM 1467 N N . ARG A 1 183 ? 8.627 9.487 4.935 1.00 86.50 183 ARG A N 1
ATOM 1468 C CA . ARG A 1 183 ? 7.947 8.225 5.277 1.00 86.50 183 ARG A CA 1
ATOM 1469 C C . ARG A 1 183 ? 8.520 7.611 6.556 1.00 86.50 183 ARG A C 1
ATOM 1471 O O . ARG A 1 183 ? 7.740 7.203 7.410 1.00 86.50 183 ARG A O 1
ATOM 1478 N N . LYS A 1 184 ? 9.849 7.633 6.722 1.00 86.62 184 LYS A N 1
ATOM 1479 C CA . LYS A 1 184 ? 10.537 7.184 7.942 1.00 86.62 184 LYS A CA 1
ATOM 1480 C C . LYS A 1 184 ? 10.044 7.923 9.182 1.00 86.62 184 LYS A C 1
ATOM 1482 O O . LYS A 1 184 ? 9.635 7.292 10.147 1.00 86.62 184 LYS A O 1
ATOM 1487 N N . GLU A 1 185 ? 10.025 9.253 9.121 1.00 88.75 185 GLU A N 1
ATOM 1488 C CA . GLU A 1 185 ? 9.574 10.101 10.228 1.00 88.75 185 GLU A CA 1
ATOM 1489 C C . GLU A 1 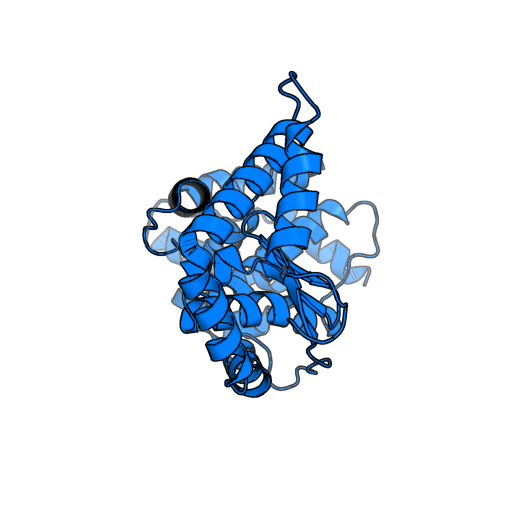185 ? 8.122 9.796 10.624 1.00 88.75 185 GLU A C 1
ATOM 1491 O O . GLU A 1 185 ? 7.811 9.696 11.811 1.00 88.75 185 GLU A O 1
ATOM 1496 N N . ILE A 1 186 ? 7.239 9.600 9.638 1.00 89.31 186 ILE A N 1
ATOM 1497 C CA . ILE A 1 186 ? 5.832 9.262 9.890 1.00 89.31 186 ILE A CA 1
ATOM 1498 C C . ILE A 1 186 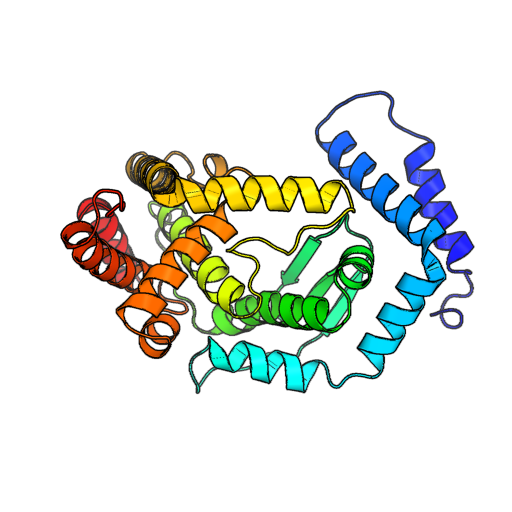? 5.703 7.872 10.521 1.00 89.31 186 ILE A C 1
ATOM 1500 O O . ILE A 1 186 ? 4.910 7.714 11.445 1.00 89.31 186 ILE A O 1
ATOM 1504 N N . TYR A 1 187 ? 6.469 6.884 10.050 1.00 90.25 187 TYR A N 1
ATOM 1505 C CA . TYR A 1 187 ? 6.458 5.524 10.598 1.00 90.25 187 TYR A CA 1
ATOM 1506 C C . TYR A 1 187 ? 6.941 5.507 12.058 1.00 90.25 187 TYR A C 1
ATOM 1508 O O . TYR A 1 187 ? 6.269 4.967 12.934 1.00 90.25 187 TYR A O 1
ATOM 1516 N N . GLU A 1 188 ? 8.062 6.174 12.350 1.00 89.69 188 GLU A N 1
ATOM 1517 C CA . GLU A 1 188 ? 8.624 6.283 13.706 1.00 89.69 188 GLU A CA 1
ATOM 1518 C C . GLU A 1 188 ? 7.687 7.027 14.676 1.00 89.69 188 GLU A C 1
ATOM 1520 O O . GLU A 1 188 ? 7.686 6.757 15.875 1.00 89.69 188 GLU A O 1
ATOM 1525 N N . ASN A 1 189 ? 6.845 7.929 14.160 1.00 90.69 189 ASN A N 1
ATOM 1526 C CA . ASN A 1 189 ? 5.850 8.679 14.929 1.00 90.69 189 ASN A CA 1
ATOM 1527 C C . ASN A 1 189 ? 4.408 8.200 14.683 1.00 90.69 189 ASN A C 1
ATOM 1529 O O . ASN A 1 189 ? 3.454 8.943 14.949 1.00 90.69 189 ASN A O 1
ATOM 1533 N N . ALA A 1 190 ? 4.222 6.968 14.197 1.00 91.62 190 ALA A N 1
ATOM 1534 C CA . ALA A 1 190 ? 2.912 6.462 13.797 1.00 91.62 190 ALA A CA 1
ATOM 1535 C C . ALA A 1 190 ? 1.833 6.593 14.890 1.00 91.62 190 ALA A C 1
ATOM 1537 O O . ALA A 1 190 ? 0.738 7.045 14.553 1.00 91.62 190 ALA A O 1
ATOM 1538 N N . PRO A 1 191 ? 2.090 6.334 16.193 1.00 92.94 191 PRO A N 1
ATOM 1539 C CA . PRO A 1 191 ? 1.076 6.519 17.235 1.00 92.94 191 PRO A CA 1
ATOM 1540 C C . PRO A 1 191 ? 0.472 7.930 17.285 1.00 92.94 191 PRO A C 1
ATOM 1542 O O . PRO A 1 191 ? -0.739 8.084 17.453 1.00 92.94 191 PRO A O 1
ATOM 1545 N N . LYS A 1 192 ? 1.296 8.969 17.097 1.00 90.75 192 LYS A N 1
ATOM 1546 C CA . LYS A 1 192 ? 0.838 10.365 17.070 1.00 90.75 192 LYS A CA 1
ATOM 1547 C C . LYS A 1 192 ? -0.049 10.621 15.853 1.00 90.75 192 LYS A C 1
ATOM 1549 O O . LYS A 1 192 ? -1.121 11.205 15.984 1.00 90.75 192 LYS A O 1
ATOM 1554 N N . HIS A 1 193 ? 0.381 10.163 14.684 1.00 90.50 193 HIS A N 1
ATOM 1555 C CA . HIS A 1 193 ? -0.358 10.354 13.441 1.00 90.50 193 HIS A CA 1
ATOM 1556 C C . HIS A 1 193 ? -1.658 9.543 13.392 1.00 90.50 193 HIS A C 1
ATOM 1558 O O . HIS A 1 193 ? -2.673 10.045 12.918 1.00 90.50 193 HIS A O 1
ATOM 1564 N N . LEU A 1 194 ? -1.688 8.329 13.946 1.00 91.94 194 LEU A N 1
ATOM 1565 C CA . LEU A 1 194 ? -2.916 7.538 14.062 1.00 91.94 194 LEU A CA 1
ATOM 1566 C C . LEU A 1 194 ? -3.945 8.214 14.986 1.00 91.94 194 LEU A C 1
ATOM 1568 O O . LEU A 1 194 ? -5.143 8.164 14.703 1.00 91.94 194 LEU A O 1
ATOM 1572 N N . ALA A 1 195 ? -3.500 8.934 16.022 1.00 90.75 195 ALA A N 1
ATOM 1573 C CA . ALA A 1 195 ? -4.386 9.769 16.835 1.00 90.75 195 ALA A CA 1
ATOM 1574 C C . ALA A 1 195 ? -4.994 10.939 16.036 1.00 90.75 195 ALA A C 1
ATOM 1576 O O . ALA A 1 195 ? -6.166 11.279 16.214 1.00 90.75 195 ALA A O 1
ATOM 1577 N N . GLU A 1 196 ? -4.229 11.539 15.119 1.00 88.44 196 GLU A N 1
ATOM 1578 C CA . GLU A 1 196 ? -4.727 12.569 14.194 1.00 88.44 196 GLU A CA 1
ATOM 1579 C C . GLU A 1 196 ? -5.732 11.987 13.186 1.00 88.44 196 GLU A C 1
ATOM 1581 O O . GLU A 1 196 ? -6.753 12.622 12.904 1.00 88.44 196 GLU A O 1
ATOM 1586 N N . VAL A 1 197 ? -5.492 10.761 12.703 1.00 88.44 197 VAL A N 1
ATOM 1587 C CA . VAL A 1 197 ? -6.431 10.018 11.846 1.00 88.44 197 VAL A CA 1
ATOM 1588 C C . VAL A 1 197 ? -7.747 9.764 12.577 1.00 88.44 197 VAL A C 1
ATOM 1590 O O . VAL A 1 197 ? -8.807 10.094 12.045 1.00 88.44 197 VAL A O 1
ATOM 1593 N N . GLU A 1 198 ? -7.706 9.237 13.806 1.00 89.88 198 GLU A N 1
ATOM 1594 C CA . GLU A 1 198 ? -8.912 9.049 14.618 1.00 89.88 198 GLU A CA 1
ATOM 1595 C C . GLU A 1 198 ? -9.661 10.371 14.807 1.00 89.88 198 GLU A C 1
ATOM 1597 O O . GLU A 1 198 ? -10.872 10.428 14.587 1.00 89.88 198 GLU A O 1
ATOM 1602 N N . LYS A 1 199 ? -8.954 11.452 15.157 1.00 88.25 199 LYS A N 1
ATOM 1603 C CA . LYS A 1 199 ? -9.570 12.772 15.316 1.00 88.25 199 LYS A CA 1
ATOM 1604 C C . LYS A 1 199 ? -10.302 13.201 14.042 1.00 88.25 199 LYS A C 1
ATOM 1606 O O . LYS A 1 199 ? -11.444 13.640 14.143 1.00 88.25 199 LYS A O 1
ATOM 1611 N N . GLY A 1 200 ? -9.687 13.037 12.868 1.00 84.50 200 GLY A N 1
ATOM 1612 C CA . GLY A 1 200 ? -10.309 13.345 11.574 1.00 84.50 200 GLY A CA 1
ATOM 1613 C C . GLY A 1 200 ? -11.547 12.493 11.278 1.00 84.50 200 GLY A C 1
ATOM 1614 O O . GLY A 1 200 ? -12.563 13.017 10.826 1.00 84.50 200 GLY A O 1
ATOM 1615 N N . ILE A 1 201 ? -11.502 11.194 11.593 1.00 84.81 201 ILE A N 1
ATOM 1616 C CA . ILE A 1 201 ? -12.655 10.285 11.467 1.00 84.81 201 ILE A CA 1
ATOM 1617 C C . ILE A 1 201 ? -13.798 10.708 12.403 1.00 84.81 201 ILE A C 1
ATOM 1619 O O . ILE A 1 201 ? -14.977 10.638 12.045 1.00 84.81 201 ILE A O 1
ATOM 1623 N N . LEU A 1 202 ? -13.479 11.126 13.628 1.00 85.12 202 LEU A N 1
ATOM 1624 C CA . LEU A 1 202 ? -14.485 11.493 14.621 1.00 85.12 202 LEU A CA 1
ATOM 1625 C C . LEU A 1 202 ? -15.168 12.826 14.310 1.00 85.12 202 LEU A C 1
ATOM 1627 O O . LEU A 1 202 ? -16.363 12.940 14.591 1.00 85.12 202 LEU A O 1
ATOM 1631 N N . THR A 1 203 ? -14.448 13.782 13.718 1.00 82.38 203 THR A N 1
ATOM 1632 C CA . THR A 1 203 ? -14.963 15.116 13.369 1.00 82.38 203 THR A CA 1
ATOM 1633 C C . THR A 1 203 ? -15.515 15.229 11.948 1.00 82.38 203 THR A C 1
ATOM 1635 O O . THR A 1 203 ? -16.037 16.286 11.607 1.00 82.38 203 THR A O 1
ATOM 1638 N N . ASP A 1 204 ? -15.392 14.180 11.124 1.00 72.44 204 ASP A N 1
ATOM 1639 C CA . ASP A 1 204 ? -15.752 14.171 9.692 1.00 72.44 204 ASP A CA 1
ATOM 1640 C C . ASP A 1 204 ? -15.080 15.300 8.880 1.00 72.44 204 ASP A C 1
ATOM 1642 O O . ASP A 1 204 ? -15.509 15.700 7.796 1.00 72.44 204 ASP A O 1
ATOM 1646 N N . VAL A 1 205 ? -13.961 15.822 9.388 1.00 65.25 205 VAL A N 1
ATOM 1647 C CA . VAL A 1 205 ? -13.097 16.718 8.625 1.00 65.25 205 VAL A CA 1
ATOM 1648 C C . VAL A 1 205 ? -12.288 15.828 7.700 1.00 65.25 205 VAL A C 1
ATOM 1650 O O . VAL A 1 205 ? -11.287 15.266 8.136 1.00 65.25 205 VAL A O 1
ATOM 1653 N N . ALA A 1 206 ? -12.782 15.673 6.461 1.00 58.72 206 ALA A N 1
ATOM 1654 C CA . ALA A 1 206 ? -12.205 14.919 5.343 1.00 58.72 206 ALA A CA 1
ATOM 1655 C C . ALA A 1 206 ? -10.785 14.411 5.646 1.00 58.72 206 ALA A C 1
ATOM 1657 O O . ALA A 1 206 ? -9.824 15.133 5.364 1.00 58.72 206 ALA A O 1
ATOM 1658 N N . PRO A 1 207 ? -10.628 13.200 6.217 1.00 56.94 207 PRO A N 1
ATOM 1659 C CA . PRO A 1 207 ? -9.339 12.748 6.725 1.00 56.94 207 PRO A CA 1
ATOM 1660 C C . PRO A 1 207 ? -8.271 12.726 5.625 1.00 56.94 207 PRO A C 1
ATOM 1662 O O . PRO A 1 207 ? -7.103 12.968 5.901 1.00 56.94 207 PRO A O 1
ATOM 1665 N N . ARG A 1 208 ? -8.684 12.581 4.351 1.00 53.53 208 ARG A N 1
ATOM 1666 C CA . ARG A 1 208 ? -7.857 12.787 3.143 1.00 53.53 208 ARG A CA 1
ATOM 1667 C C . ARG A 1 208 ? -7.099 14.120 3.095 1.00 53.53 208 ARG A C 1
ATOM 1669 O O . ARG A 1 208 ? -6.028 14.150 2.511 1.00 53.53 208 ARG A O 1
ATOM 1676 N N . LYS A 1 209 ? -7.620 15.210 3.672 1.00 47.66 209 LYS A N 1
ATOM 1677 C CA . LYS A 1 209 ? -6.894 16.491 3.800 1.00 47.66 209 LYS A CA 1
ATOM 1678 C C . LYS A 1 209 ? -5.890 16.478 4.954 1.00 47.66 209 LYS A C 1
ATOM 1680 O O . LYS A 1 209 ? -4.927 17.237 4.918 1.00 47.66 209 LYS A O 1
ATOM 1685 N N . THR A 1 210 ? -6.130 15.653 5.971 1.00 50.59 210 THR A N 1
ATOM 1686 C CA . THR A 1 210 ? -5.240 15.442 7.120 1.00 50.59 210 THR A CA 1
ATOM 1687 C C . THR A 1 210 ? -4.084 14.501 6.771 1.00 50.59 210 THR A C 1
ATOM 1689 O O . THR A 1 210 ? -2.999 14.643 7.327 1.00 50.59 210 THR A O 1
ATOM 1692 N N . PHE A 1 211 ? -4.270 13.596 5.802 1.00 61.56 211 PHE A N 1
ATOM 1693 C CA . PHE A 1 211 ? -3.175 12.865 5.168 1.00 61.56 211 PHE A CA 1
ATOM 1694 C C . PHE A 1 211 ? -2.385 13.814 4.268 1.00 61.56 211 PHE A C 1
ATOM 1696 O O . PHE A 1 211 ? -2.809 14.172 3.171 1.00 61.56 211 PHE A O 1
ATOM 1703 N N . SER A 1 212 ? -1.203 14.231 4.719 1.00 56.75 212 SER A N 1
ATOM 1704 C CA . SER A 1 212 ? -0.230 14.798 3.787 1.00 56.75 212 SER A CA 1
ATOM 1705 C C . SER A 1 212 ? 0.115 13.732 2.736 1.00 56.75 212 SER A C 1
ATOM 1707 O O . SER A 1 212 ? 0.227 12.560 3.088 1.00 56.75 212 SER A O 1
ATOM 1709 N N . GLU A 1 213 ? 0.307 14.108 1.469 1.00 55.72 213 GLU A N 1
ATOM 1710 C CA . GLU A 1 213 ? 0.659 13.159 0.397 1.00 55.72 213 GLU A CA 1
ATOM 1711 C C . GLU A 1 213 ? 1.712 12.134 0.861 1.00 55.72 213 GLU A C 1
ATOM 1713 O O . GLU A 1 213 ? 2.777 12.504 1.376 1.00 55.72 213 GLU A O 1
ATOM 1718 N N . GLY A 1 214 ? 1.384 10.847 0.721 1.00 62.72 214 GLY A N 1
ATOM 1719 C CA . GLY A 1 214 ? 2.270 9.733 1.056 1.00 62.72 214 GLY A CA 1
ATOM 1720 C C . GLY A 1 214 ? 2.274 9.270 2.517 1.00 62.72 214 GLY A C 1
ATOM 1721 O O . GLY A 1 214 ? 3.059 8.380 2.824 1.00 62.72 214 GLY A O 1
ATOM 1722 N N . SER A 1 215 ? 1.434 9.808 3.414 1.00 76.56 215 SER A N 1
ATOM 1723 C CA . SER A 1 215 ? 1.363 9.323 4.807 1.00 76.56 215 SER A CA 1
ATOM 1724 C C . SER A 1 215 ? 0.576 8.017 4.986 1.00 76.56 215 SER A C 1
ATOM 1726 O O . SER A 1 215 ? 0.708 7.383 6.025 1.00 76.56 215 SER A O 1
ATOM 1728 N N . ASN A 1 216 ? -0.206 7.586 3.991 1.00 85.50 216 ASN A N 1
ATOM 1729 C CA . ASN A 1 216 ? -0.971 6.332 4.067 1.00 85.50 216 ASN A CA 1
ATOM 1730 C C . ASN A 1 216 ? -0.060 5.102 4.136 1.00 85.50 216 ASN A C 1
ATOM 1732 O O . ASN A 1 216 ? -0.291 4.252 4.984 1.00 85.50 216 ASN A O 1
ATOM 1736 N N . HIS A 1 217 ? 0.987 5.059 3.306 1.00 88.94 217 HIS A N 1
ATOM 1737 C CA . HIS A 1 217 ? 1.984 3.982 3.287 1.00 88.94 217 HIS A CA 1
ATOM 1738 C C . HIS A 1 217 ? 2.604 3.725 4.671 1.00 88.94 217 HIS A C 1
ATOM 1740 O O . HIS A 1 217 ? 2.334 2.686 5.263 1.00 88.94 217 HIS A O 1
ATOM 1746 N N . PRO A 1 218 ? 3.353 4.672 5.279 1.00 89.88 218 PRO A N 1
ATOM 1747 C CA . PRO A 1 218 ? 4.020 4.411 6.554 1.00 89.88 218 PRO A CA 1
ATOM 1748 C C . PRO A 1 218 ? 3.044 4.102 7.698 1.00 89.88 218 PRO A C 1
ATOM 1750 O O . PRO A 1 218 ? 3.362 3.289 8.560 1.00 89.88 218 PRO A O 1
ATOM 1753 N N . LEU A 1 219 ? 1.850 4.705 7.722 1.00 92.31 219 LEU A N 1
ATOM 1754 C CA . LEU A 1 219 ? 0.861 4.421 8.769 1.00 92.31 219 LEU A CA 1
ATOM 1755 C C . LEU A 1 219 ? 0.192 3.059 8.578 1.00 92.31 219 LEU A C 1
ATOM 1757 O O . LEU A 1 219 ? 0.053 2.311 9.543 1.00 92.31 219 LEU A O 1
ATOM 1761 N N . GLY A 1 220 ? -0.197 2.733 7.347 1.00 94.19 220 GLY A N 1
ATOM 1762 C CA . GLY A 1 220 ? -0.740 1.429 6.995 1.00 94.19 220 GLY A CA 1
ATOM 1763 C C . GLY A 1 220 ? 0.269 0.324 7.276 1.00 94.19 220 GLY A C 1
ATOM 1764 O O . GLY A 1 220 ? -0.065 -0.659 7.934 1.00 94.19 220 GLY A O 1
ATOM 1765 N N . ASN A 1 221 ? 1.520 0.514 6.851 1.00 93.81 221 ASN A N 1
ATOM 1766 C CA . ASN A 1 221 ? 2.580 -0.459 7.062 1.00 93.81 221 ASN A CA 1
ATOM 1767 C C . ASN A 1 221 ? 2.885 -0.650 8.547 1.00 93.81 221 ASN A C 1
ATOM 1769 O O . ASN A 1 221 ? 2.988 -1.781 8.994 1.00 93.81 221 ASN A O 1
ATOM 1773 N N . TYR A 1 222 ? 2.924 0.422 9.346 1.00 94.12 222 TYR A N 1
ATOM 1774 C CA . TYR A 1 222 ? 3.057 0.304 10.802 1.00 94.12 222 TYR A CA 1
ATOM 1775 C C . TYR A 1 222 ? 1.951 -0.569 11.416 1.00 94.12 222 TYR A C 1
ATOM 1777 O O . TYR A 1 222 ? 2.209 -1.405 12.286 1.00 94.12 222 TYR A O 1
ATOM 1785 N N . MET A 1 223 ? 0.706 -0.398 10.958 1.00 96.50 223 MET A N 1
ATOM 1786 C CA . MET A 1 223 ? -0.413 -1.222 11.414 1.00 96.50 223 MET A CA 1
ATOM 1787 C C . MET A 1 223 ? -0.262 -2.683 10.967 1.00 96.50 223 MET A C 1
ATOM 1789 O O . MET A 1 223 ? -0.438 -3.583 11.789 1.00 96.50 223 MET A O 1
ATOM 1793 N N . ALA A 1 224 ? 0.096 -2.924 9.703 1.00 96.88 224 ALA A N 1
ATOM 1794 C CA . ALA A 1 224 ? 0.308 -4.260 9.149 1.00 96.88 224 ALA A CA 1
ATOM 1795 C C . ALA A 1 224 ? 1.485 -4.992 9.817 1.00 96.88 224 ALA A C 1
ATOM 1797 O O . ALA A 1 224 ? 1.351 -6.160 10.176 1.00 96.88 224 ALA A O 1
ATOM 1798 N N . ASP A 1 225 ? 2.596 -4.294 10.068 1.00 94.88 225 ASP A N 1
ATOM 1799 C CA . ASP A 1 225 ? 3.776 -4.793 10.778 1.00 94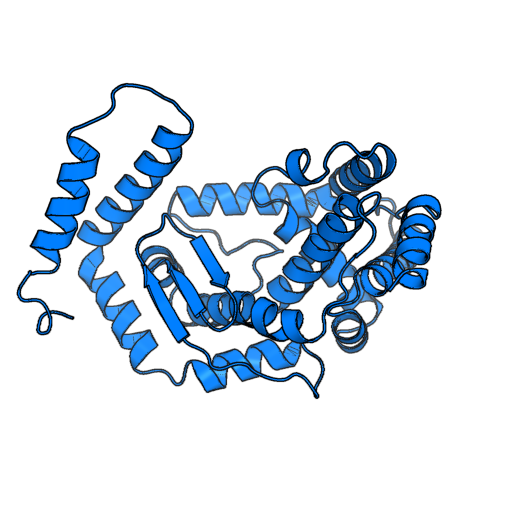.88 225 ASP A CA 1
ATOM 1800 C C . ASP A 1 225 ? 3.427 -5.244 12.195 1.00 94.88 225 ASP A C 1
ATOM 1802 O O . ASP A 1 225 ? 3.847 -6.315 12.636 1.00 94.88 225 ASP A O 1
ATOM 1806 N N . LEU A 1 226 ? 2.627 -4.452 12.913 1.00 95.62 226 LEU A N 1
ATOM 1807 C CA . LEU A 1 226 ? 2.186 -4.804 14.257 1.00 95.62 226 LEU A CA 1
ATOM 1808 C C . LEU A 1 226 ? 1.282 -6.047 14.256 1.00 95.62 226 LEU A C 1
ATOM 1810 O O . LEU A 1 226 ? 1.445 -6.917 15.114 1.00 95.62 226 LEU A O 1
ATOM 1814 N N . ILE A 1 227 ? 0.365 -6.154 13.289 1.00 97.81 227 ILE A N 1
ATOM 1815 C CA . ILE A 1 227 ? -0.495 -7.334 13.121 1.00 97.81 227 ILE A CA 1
ATOM 1816 C C . ILE A 1 227 ? 0.350 -8.571 12.797 1.00 97.81 227 ILE A C 1
ATOM 1818 O O . ILE A 1 227 ? 0.243 -9.576 13.499 1.00 97.81 227 ILE A O 1
ATOM 1822 N N . GLU A 1 228 ? 1.207 -8.506 11.774 1.00 96.31 228 GLU A N 1
ATOM 1823 C CA . GLU A 1 228 ? 2.019 -9.647 11.335 1.00 96.31 228 GLU A CA 1
ATOM 1824 C C . GLU A 1 228 ? 2.987 -10.099 12.433 1.00 96.31 228 GLU A C 1
ATOM 1826 O O . GLU A 1 228 ? 3.137 -11.296 12.664 1.00 96.31 228 GLU A O 1
ATOM 1831 N N . ARG A 1 229 ? 3.595 -9.166 13.173 1.00 94.62 229 ARG A N 1
ATOM 1832 C CA . ARG A 1 229 ? 4.513 -9.497 14.271 1.00 94.62 229 ARG A CA 1
ATOM 1833 C C . ARG A 1 229 ? 3.814 -10.172 15.449 1.00 94.62 229 ARG A C 1
ATOM 1835 O O . ARG A 1 229 ? 4.413 -11.039 16.080 1.00 94.62 229 ARG A O 1
ATOM 1842 N N . ARG A 1 230 ? 2.575 -9.781 15.768 1.00 95.56 230 ARG A N 1
ATOM 1843 C CA . ARG A 1 230 ? 1.837 -10.323 16.923 1.00 95.56 230 ARG A CA 1
ATOM 1844 C C . ARG A 1 230 ? 1.027 -11.573 16.600 1.00 95.56 230 ARG A C 1
ATOM 1846 O O . ARG A 1 230 ? 0.894 -12.435 17.464 1.00 95.56 230 ARG A O 1
ATOM 1853 N N . PHE A 1 231 ? 0.511 -11.689 15.382 1.00 97.06 231 PHE A N 1
ATOM 1854 C CA . PHE A 1 231 ? -0.427 -12.750 15.011 1.00 97.06 231 PHE A CA 1
ATOM 1855 C C . PHE A 1 231 ? -0.016 -13.564 13.782 1.00 97.06 231 PHE A C 1
ATOM 1857 O O . PHE A 1 231 ? -0.681 -14.541 13.440 1.00 97.06 231 PHE A O 1
ATOM 1864 N N . GLY A 1 232 ? 1.085 -13.197 13.132 1.00 97.19 232 GLY A N 1
ATOM 1865 C CA . GLY A 1 232 ? 1.564 -13.848 11.923 1.00 97.19 232 GLY A CA 1
ATOM 1866 C C . GLY A 1 232 ? 0.865 -13.362 10.655 1.00 97.19 232 GLY A C 1
ATOM 1867 O O . GLY A 1 232 ? -0.175 -12.699 10.669 1.00 97.19 232 GLY A O 1
ATOM 1868 N N . ARG A 1 233 ? 1.460 -13.732 9.520 1.00 96.81 233 ARG A N 1
ATOM 1869 C CA . ARG A 1 233 ? 1.018 -13.311 8.187 1.00 96.81 233 ARG A CA 1
ATOM 1870 C C . ARG A 1 233 ? -0.383 -13.792 7.834 1.00 96.81 233 ARG A C 1
ATOM 1872 O O . ARG A 1 233 ? -1.130 -13.045 7.218 1.00 96.81 233 ARG A O 1
ATOM 1879 N N . THR A 1 234 ? -0.755 -15.002 8.250 1.00 96.75 234 THR A N 1
ATOM 1880 C CA . THR A 1 234 ? -2.081 -15.565 7.966 1.00 96.75 234 THR A CA 1
ATOM 1881 C C . THR A 1 234 ? -3.191 -14.643 8.460 1.00 96.75 234 THR A C 1
ATOM 1883 O O . THR A 1 234 ? -4.117 -14.362 7.707 1.00 96.75 234 THR A O 1
ATOM 1886 N N . LEU A 1 235 ? -3.072 -14.096 9.679 1.00 97.31 235 LEU A N 1
ATOM 1887 C CA . LEU A 1 235 ? -4.098 -13.194 10.203 1.00 97.31 235 LEU A CA 1
ATOM 1888 C C . LEU A 1 235 ? -4.101 -11.832 9.490 1.00 97.31 235 LEU A C 1
ATOM 1890 O O . LEU A 1 235 ? -5.157 -11.221 9.345 1.00 97.31 235 LEU A O 1
ATOM 1894 N N . LEU A 1 236 ? -2.942 -11.363 9.017 1.00 98.12 236 LEU A N 1
ATOM 1895 C CA . LEU A 1 236 ? -2.864 -10.156 8.193 1.00 98.12 236 LEU A CA 1
ATOM 1896 C C . LEU A 1 236 ? -3.568 -10.353 6.839 1.00 98.12 236 LEU A C 1
ATOM 1898 O O . LEU A 1 236 ? -4.374 -9.513 6.450 1.00 98.12 236 LEU A O 1
ATOM 1902 N N . VAL A 1 237 ? -3.312 -11.474 6.154 1.00 97.62 237 VAL A N 1
ATOM 1903 C CA . VAL A 1 237 ? -3.965 -11.839 4.880 1.00 97.62 237 VAL A CA 1
ATOM 1904 C C . VAL A 1 237 ? -5.478 -11.939 5.042 1.00 97.62 237 VAL A C 1
ATOM 1906 O O . VAL A 1 237 ? -6.240 -11.450 4.213 1.00 97.62 237 VAL A O 1
ATOM 1909 N N . ASP A 1 238 ? -5.914 -12.502 6.160 1.00 96.69 238 ASP A N 1
ATOM 1910 C CA . ASP A 1 238 ? -7.315 -12.617 6.539 1.00 96.69 238 ASP A CA 1
ATOM 1911 C C . ASP A 1 238 ? -8.042 -11.268 6.666 1.00 96.69 238 ASP A C 1
ATOM 1913 O O . ASP A 1 238 ? -9.274 -11.252 6.666 1.00 96.69 238 ASP A O 1
ATOM 1917 N N . CYS A 1 239 ? -7.315 -10.158 6.820 1.00 97.00 239 CYS A N 1
ATOM 1918 C CA . CYS A 1 239 ? -7.871 -8.808 6.900 1.00 97.00 239 CYS A CA 1
ATOM 1919 C C . CYS A 1 239 ? -8.021 -8.125 5.532 1.00 97.00 239 CYS A C 1
ATOM 1921 O O . CYS A 1 239 ? -8.630 -7.056 5.462 1.00 97.00 239 CYS A O 1
ATOM 1923 N N . VAL A 1 240 ? -7.451 -8.686 4.462 1.00 97.06 240 VAL A N 1
ATOM 1924 C CA . VAL A 1 240 ? -7.368 -7.998 3.169 1.00 97.06 240 VAL A CA 1
ATOM 1925 C C . VAL A 1 240 ? -8.756 -7.726 2.609 1.00 97.06 240 VAL A C 1
ATOM 1927 O O . VAL A 1 240 ? -9.600 -8.617 2.531 1.00 97.06 240 VAL A O 1
ATOM 1930 N N . GLY A 1 241 ? -8.993 -6.478 2.209 1.00 95.19 241 GLY A N 1
ATOM 1931 C CA . GLY A 1 241 ? -10.292 -6.040 1.700 1.00 95.19 241 GLY A CA 1
ATOM 1932 C C . GLY A 1 241 ? -11.364 -5.823 2.776 1.00 95.19 241 GLY A C 1
ATOM 1933 O O . GLY A 1 241 ? -12.468 -5.401 2.429 1.00 95.19 241 GLY A O 1
ATOM 1934 N N . ASP A 1 242 ? -11.051 -6.037 4.060 1.00 94.94 242 ASP A N 1
ATOM 1935 C CA . ASP A 1 242 ? -11.930 -5.768 5.203 1.00 94.94 242 ASP A CA 1
ATOM 1936 C C . ASP A 1 242 ? -11.274 -4.762 6.175 1.00 94.94 242 ASP A C 1
ATOM 1938 O O . ASP A 1 242 ? -10.588 -5.140 7.135 1.00 94.94 242 ASP A O 1
ATOM 1942 N N . PRO A 1 243 ? -11.510 -3.449 5.974 1.00 93.25 243 PRO A N 1
ATOM 1943 C CA . PRO A 1 243 ? -10.928 -2.408 6.817 1.00 93.25 243 PRO A CA 1
ATOM 1944 C C . PRO A 1 243 ? -11.350 -2.489 8.293 1.00 93.25 243 PRO A C 1
ATOM 1946 O O . PRO A 1 243 ? -10.616 -2.021 9.166 1.00 93.25 243 PRO A O 1
ATOM 1949 N N . LEU A 1 244 ? -12.521 -3.065 8.604 1.00 92.19 244 LEU A N 1
ATOM 1950 C CA . LEU A 1 244 ? -12.965 -3.224 9.990 1.00 92.19 244 LEU A CA 1
ATOM 1951 C C . LEU A 1 244 ? -12.206 -4.356 10.672 1.00 92.19 244 LEU A C 1
ATOM 1953 O O . LEU A 1 244 ? -11.775 -4.186 11.816 1.00 92.19 244 LEU A O 1
ATOM 1957 N N . LYS A 1 245 ? -12.053 -5.498 9.996 1.00 95.38 245 LYS A N 1
ATOM 1958 C CA . LYS A 1 245 ? -11.259 -6.617 10.505 1.00 95.38 245 LYS A CA 1
ATOM 1959 C C . LYS A 1 245 ? -9.815 -6.179 10.716 1.00 95.38 245 LYS A C 1
ATOM 1961 O O . LYS A 1 245 ? -9.325 -6.311 11.833 1.00 95.38 245 LYS A O 1
ATOM 1966 N N . PHE A 1 246 ? -9.214 -5.505 9.732 1.00 97.50 246 PHE A N 1
ATOM 1967 C CA . PHE A 1 246 ? -7.880 -4.914 9.859 1.00 97.50 246 PHE A CA 1
ATOM 1968 C C . PHE A 1 246 ? -7.754 -4.003 11.092 1.00 97.50 246 PHE A C 1
ATOM 1970 O O . PHE A 1 246 ? -6.850 -4.180 11.910 1.00 97.50 246 PHE A O 1
ATOM 1977 N N . LEU A 1 247 ? -8.695 -3.069 11.292 1.00 96.00 247 LEU A N 1
ATOM 1978 C CA . LEU A 1 247 ? -8.662 -2.157 12.439 1.00 96.00 247 LEU A CA 1
ATOM 1979 C C . LEU A 1 247 ? -8.837 -2.878 13.783 1.00 96.00 247 LEU A C 1
ATOM 1981 O O . LEU A 1 247 ? -8.168 -2.537 14.762 1.00 96.00 247 LEU A O 1
ATOM 1985 N N . LYS A 1 248 ? -9.749 -3.856 13.860 1.00 95.94 248 LYS A N 1
ATOM 1986 C CA . LYS A 1 248 ? -9.974 -4.652 15.075 1.00 95.94 248 LYS A CA 1
ATOM 1987 C C . LYS A 1 248 ? -8.722 -5.447 15.434 1.00 95.94 248 LYS A C 1
ATOM 1989 O O . LYS A 1 248 ? -8.276 -5.352 16.577 1.00 95.94 248 LYS A O 1
ATOM 1994 N N . THR A 1 249 ? -8.131 -6.132 14.459 1.00 97.88 249 THR A N 1
ATOM 1995 C CA . THR A 1 249 ? -6.910 -6.922 14.636 1.00 97.88 249 THR A CA 1
ATOM 1996 C C . THR A 1 249 ? -5.726 -6.037 15.024 1.00 97.88 249 THR A C 1
ATOM 1998 O O . THR A 1 249 ? -5.018 -6.356 15.979 1.00 97.88 249 THR A O 1
ATOM 2001 N N . TYR A 1 250 ? -5.556 -4.867 14.396 1.00 97.75 250 TYR A N 1
ATOM 2002 C CA . TYR A 1 250 ? -4.571 -3.875 14.840 1.00 97.75 250 TYR A CA 1
ATOM 2003 C C . TYR A 1 250 ? -4.780 -3.488 16.309 1.00 97.75 250 TYR A C 1
ATOM 2005 O O . TYR A 1 250 ? -3.845 -3.521 17.105 1.00 97.75 250 TYR A O 1
ATOM 2013 N N . ASN A 1 251 ? -6.011 -3.149 16.698 1.00 96.75 251 ASN A N 1
ATOM 2014 C CA . ASN A 1 251 ? -6.316 -2.738 18.066 1.00 96.75 251 ASN A CA 1
ATOM 2015 C C . ASN A 1 251 ? -6.057 -3.845 19.096 1.00 96.75 251 ASN A C 1
ATOM 2017 O O . ASN A 1 251 ? -5.737 -3.547 20.248 1.00 96.75 251 ASN A O 1
ATOM 2021 N N . GLU A 1 252 ? -6.242 -5.108 18.724 1.00 96.00 252 GLU A N 1
ATOM 2022 C CA . GLU A 1 252 ? -5.893 -6.253 19.564 1.00 96.00 252 GLU A CA 1
ATOM 2023 C C . GLU A 1 252 ? -4.377 -6.374 19.728 1.00 96.00 252 GLU A C 1
ATOM 2025 O O . GLU A 1 252 ? -3.908 -6.442 20.867 1.00 96.00 252 GLU A O 1
ATOM 2030 N N . ALA A 1 253 ? -3.617 -6.293 18.632 1.00 95.88 253 ALA A N 1
ATOM 2031 C CA . ALA A 1 253 ? -2.154 -6.306 18.665 1.00 95.88 253 ALA A CA 1
ATOM 2032 C C . ALA A 1 253 ? -1.598 -5.137 19.500 1.00 95.88 253 ALA A C 1
ATOM 2034 O O . ALA A 1 253 ? -0.791 -5.332 20.407 1.00 95.88 253 ALA A O 1
ATOM 2035 N N . ALA A 1 254 ? -2.116 -3.928 19.277 1.00 95.31 254 ALA A N 1
ATOM 2036 C CA . ALA A 1 254 ? -1.738 -2.711 19.987 1.00 95.31 254 ALA A CA 1
ATOM 2037 C C . ALA A 1 254 ? -2.017 -2.773 21.494 1.00 95.31 254 ALA A C 1
ATOM 2039 O O . ALA A 1 254 ? -1.229 -2.276 22.296 1.00 95.31 254 ALA A O 1
ATOM 2040 N N . LYS A 1 255 ? -3.122 -3.400 21.915 1.00 93.69 255 LYS A N 1
ATOM 2041 C CA . LYS A 1 255 ? -3.422 -3.595 23.343 1.00 93.69 255 LYS A CA 1
ATOM 2042 C C . LYS A 1 255 ? -2.495 -4.601 24.007 1.00 93.69 255 LYS A C 1
ATOM 2044 O O . LYS A 1 255 ? -2.225 -4.432 25.194 1.00 93.69 255 LYS A O 1
ATOM 2049 N N . GLN A 1 256 ? -2.075 -5.645 23.291 1.00 90.19 256 GLN A N 1
ATOM 2050 C CA . GLN A 1 256 ? -1.083 -6.584 23.811 1.00 90.19 256 GLN A CA 1
ATOM 2051 C C . GLN A 1 256 ? 0.252 -5.874 23.969 1.00 90.19 256 GLN A C 1
ATOM 2053 O O . GLN A 1 256 ? 0.816 -5.887 25.054 1.00 90.19 256 GLN A O 1
ATOM 2058 N N . GLU A 1 257 ? 0.682 -5.134 22.951 1.00 86.44 257 GLU A N 1
ATOM 2059 C CA . GLU A 1 257 ? 1.965 -4.456 23.035 1.00 86.44 257 GLU A CA 1
ATOM 2060 C C . GLU A 1 257 ? 1.978 -3.296 24.020 1.00 86.44 257 GLU A C 1
ATOM 2062 O O . GLU A 1 257 ? 2.974 -3.093 24.685 1.00 86.44 257 GLU A O 1
ATOM 2067 N N . LYS A 1 258 ? 0.869 -2.579 24.225 1.00 79.69 258 LYS A N 1
ATOM 2068 C CA . LYS A 1 258 ? 0.799 -1.549 25.272 1.00 79.69 258 LYS A CA 1
ATOM 2069 C C . LYS A 1 258 ? 1.043 -2.106 26.684 1.00 79.69 258 LYS A C 1
ATOM 2071 O O . LYS A 1 258 ? 1.415 -1.355 27.584 1.00 79.69 258 LYS A O 1
ATOM 2076 N N . ARG A 1 259 ? 0.780 -3.399 26.908 1.00 69.88 259 ARG A N 1
ATOM 2077 C CA . ARG A 1 259 ? 1.131 -4.063 28.175 1.00 69.88 259 ARG A CA 1
ATOM 2078 C C . ARG A 1 259 ? 2.636 -4.311 28.285 1.00 69.88 259 ARG A C 1
ATOM 2080 O O . ARG A 1 259 ? 3.135 -4.341 29.404 1.00 69.88 259 ARG A O 1
ATOM 2087 N N . ASP A 1 260 ? 3.313 -4.434 27.149 1.00 67.81 260 ASP A N 1
ATOM 2088 C CA . ASP A 1 260 ? 4.740 -4.726 27.040 1.00 67.81 260 ASP A CA 1
ATOM 2089 C C . ASP A 1 260 ? 5.584 -3.431 26.914 1.00 67.81 260 ASP A C 1
ATOM 2091 O O . ASP A 1 260 ? 6.697 -3.372 27.430 1.00 67.81 260 ASP A O 1
ATOM 2095 N N . GLU A 1 261 ? 5.047 -2.366 26.297 1.00 64.12 261 GLU A N 1
ATOM 2096 C CA . GLU A 1 261 ? 5.721 -1.099 25.974 1.00 64.12 261 GLU A CA 1
ATOM 2097 C C . GLU A 1 261 ? 4.782 0.129 26.080 1.00 64.12 261 GLU A C 1
ATOM 2099 O O . GLU A 1 261 ? 3.655 0.151 25.576 1.00 64.12 261 GLU A O 1
ATOM 2104 N N . ALA A 1 262 ? 5.249 1.222 26.696 1.00 56.25 262 ALA A N 1
ATOM 2105 C CA . ALA A 1 262 ? 4.484 2.468 26.804 1.00 56.25 262 ALA A CA 1
ATOM 2106 C C . ALA A 1 262 ? 4.655 3.340 25.543 1.00 56.25 262 ALA A C 1
ATOM 2108 O O . ALA A 1 262 ? 5.612 4.101 25.444 1.00 56.25 262 ALA A O 1
ATOM 2109 N N . GLY A 1 263 ? 3.722 3.273 24.586 1.00 76.50 263 GLY A N 1
ATOM 2110 C CA . GLY A 1 263 ? 3.783 4.177 23.422 1.00 76.50 263 GLY A CA 1
ATOM 2111 C C . GLY A 1 263 ? 2.828 3.930 22.256 1.00 76.50 263 GLY A C 1
ATOM 2112 O O . GLY A 1 263 ? 2.805 4.734 21.329 1.00 76.50 263 GLY A O 1
ATOM 2113 N N . ILE A 1 264 ? 2.025 2.863 22.273 1.00 90.69 264 ILE A N 1
ATOM 2114 C CA . ILE A 1 264 ? 1.217 2.481 21.106 1.00 90.69 264 ILE A CA 1
ATOM 2115 C C . ILE A 1 264 ? -0.199 3.045 21.170 1.00 90.69 264 ILE A C 1
ATOM 2117 O O . ILE A 1 264 ? -0.868 3.036 22.210 1.00 90.69 264 ILE A O 1
ATOM 2121 N N . PHE A 1 265 ? -0.655 3.532 20.018 1.00 93.69 265 PHE A N 1
ATOM 2122 C CA . PHE A 1 265 ? -1.995 4.058 19.838 1.00 93.69 265 PHE A CA 1
ATOM 2123 C C . PHE A 1 265 ? -3.027 2.933 19.697 1.00 93.69 265 PHE A C 1
ATOM 2125 O O . PHE A 1 265 ? -2.789 1.916 19.057 1.00 93.69 265 PHE A O 1
ATOM 2132 N N . VAL A 1 266 ? -4.197 3.123 20.303 1.00 94.88 266 VAL A N 1
ATOM 2133 C CA . VAL A 1 266 ? -5.334 2.203 20.201 1.00 94.88 266 VAL A CA 1
ATOM 2134 C C . VAL A 1 266 ? -6.542 3.043 19.827 1.00 94.88 266 VAL A C 1
ATOM 2136 O O . VAL A 1 266 ? -6.924 3.928 20.593 1.00 94.88 266 VAL A O 1
ATOM 2139 N N . PHE A 1 267 ? -7.161 2.746 18.686 1.00 93.88 267 PHE A N 1
ATOM 2140 C CA . PHE A 1 267 ? -8.373 3.435 18.253 1.00 93.88 267 PHE A CA 1
ATOM 2141 C C . PHE A 1 267 ? -9.502 3.223 19.265 1.00 93.88 267 PHE A C 1
ATOM 2143 O O . PHE A 1 267 ? -9.678 2.132 19.821 1.00 93.88 267 PHE A O 1
ATOM 2150 N N . SER A 1 268 ? -10.308 4.253 19.490 1.00 93.25 268 SER A N 1
ATOM 2151 C CA . SER A 1 268 ? -11.450 4.190 20.392 1.00 93.25 268 SER A CA 1
ATOM 2152 C C . SER A 1 268 ? -12.511 3.200 19.907 1.00 93.25 268 SER A C 1
ATOM 2154 O O . SER A 1 268 ? -12.688 2.924 18.715 1.00 93.25 268 SER A O 1
ATOM 2156 N N . LYS A 1 269 ? -13.315 2.708 20.858 1.00 89.75 269 LYS A N 1
ATOM 2157 C CA . LYS A 1 269 ? -14.507 1.906 20.545 1.00 89.75 269 LYS A CA 1
ATOM 2158 C C . LYS A 1 269 ? -15.499 2.662 19.656 1.00 89.75 269 LYS A C 1
ATOM 2160 O O . LYS A 1 269 ? -16.254 2.018 18.941 1.00 89.75 269 LYS A O 1
ATOM 2165 N N . VAL A 1 270 ? -15.488 3.999 19.681 1.00 86.06 270 VAL A N 1
ATOM 2166 C CA . VAL A 1 270 ? -16.374 4.833 18.859 1.00 86.06 270 VAL A CA 1
ATOM 2167 C C . VAL A 1 270 ? -16.037 4.679 17.379 1.00 86.06 270 VAL A C 1
ATOM 2169 O O . VAL A 1 270 ? -16.951 4.505 16.581 1.00 86.06 270 VAL A O 1
ATOM 2172 N N . VAL A 1 271 ? -14.753 4.679 17.004 1.00 86.19 271 VAL A N 1
ATOM 2173 C CA . VAL A 1 271 ? -14.338 4.451 15.608 1.00 86.19 271 VAL A CA 1
ATOM 2174 C C . VAL A 1 271 ? -14.719 3.043 15.149 1.00 86.19 271 VAL A C 1
ATOM 2176 O O . VAL A 1 271 ? -15.315 2.894 14.086 1.00 86.19 271 VAL A O 1
ATOM 2179 N N . ILE A 1 272 ? -14.457 2.021 15.973 1.00 85.00 272 ILE A N 1
ATOM 2180 C CA . ILE A 1 272 ? -14.830 0.632 15.654 1.00 85.00 272 ILE A CA 1
ATOM 2181 C C . ILE A 1 272 ? -16.346 0.494 15.485 1.00 85.00 272 ILE A C 1
ATOM 2183 O O . ILE A 1 272 ? -16.799 -0.135 14.536 1.00 85.00 272 ILE A O 1
ATOM 2187 N N . TYR A 1 273 ? -17.131 1.076 16.394 1.00 80.50 273 TYR A N 1
ATOM 2188 C CA . TYR A 1 273 ? -18.589 1.031 16.324 1.00 80.50 273 TYR A CA 1
ATOM 2189 C C . TYR A 1 273 ? -19.111 1.745 15.076 1.00 80.50 273 TYR A C 1
ATOM 2191 O O . TYR A 1 273 ? -19.927 1.179 14.358 1.00 80.50 273 TYR A O 1
ATOM 2199 N N . LYS A 1 274 ? -18.589 2.942 14.770 1.00 75.50 274 LYS A N 1
ATOM 2200 C CA . LYS A 1 274 ? -18.940 3.677 13.547 1.00 75.50 274 LYS A CA 1
ATOM 2201 C C . LYS A 1 274 ? -18.716 2.825 12.297 1.00 75.50 274 LYS A C 1
ATOM 2203 O O . LYS A 1 274 ? -19.571 2.826 11.427 1.00 75.50 274 LYS A O 1
ATOM 2208 N N . LEU A 1 275 ? -17.614 2.079 12.219 1.00 73.12 275 LEU A N 1
ATOM 2209 C CA . LEU A 1 275 ? -17.362 1.152 11.110 1.00 73.12 275 LEU A CA 1
ATOM 2210 C C . LEU A 1 275 ? -18.254 -0.090 11.125 1.00 73.12 275 LEU A C 1
ATOM 2212 O O . LEU A 1 275 ? -18.652 -0.557 10.067 1.00 73.12 275 LEU A O 1
ATOM 2216 N N . GLY A 1 276 ? -18.567 -0.625 12.306 1.00 73.38 276 GLY A N 1
ATOM 2217 C CA . GLY A 1 276 ? -19.510 -1.734 12.449 1.00 73.38 276 GLY A CA 1
ATOM 2218 C C . GLY A 1 276 ? -20.880 -1.385 11.873 1.00 73.38 276 GLY A C 1
ATOM 2219 O O . GLY A 1 276 ? -21.407 -2.151 11.078 1.00 73.38 276 GLY A O 1
ATOM 2220 N N . GLN A 1 277 ? -21.384 -0.181 12.167 1.00 69.19 277 GLN A N 1
ATOM 2221 C CA . GLN A 1 277 ? -22.635 0.316 11.584 1.00 69.19 277 GLN A CA 1
ATOM 2222 C C . GLN A 1 277 ? -22.574 0.435 10.057 1.00 69.19 277 GLN A C 1
ATOM 2224 O O . GLN A 1 277 ? -23.574 0.217 9.393 1.00 69.19 277 GLN A O 1
ATOM 2229 N N . ILE A 1 278 ? -21.409 0.764 9.487 1.00 64.88 278 ILE A N 1
ATOM 2230 C CA . ILE A 1 278 ? -21.240 0.799 8.027 1.00 64.88 278 ILE A CA 1
ATOM 2231 C C . ILE A 1 278 ? -21.415 -0.592 7.434 1.00 64.88 278 ILE A C 1
ATOM 2233 O O . ILE A 1 278 ? -22.026 -0.707 6.385 1.00 64.88 278 ILE A O 1
ATOM 2237 N N . MET A 1 279 ? -20.863 -1.624 8.078 1.00 63.50 279 MET A N 1
ATOM 2238 C CA . MET A 1 279 ? -20.907 -2.996 7.568 1.00 63.50 279 MET A CA 1
ATOM 2239 C C . MET A 1 279 ? -22.269 -3.667 7.729 1.00 63.50 279 MET A C 1
ATOM 2241 O O . MET A 1 279 ? -22.566 -4.577 6.970 1.00 63.50 279 MET A O 1
ATOM 2245 N N . GLU A 1 280 ? -23.091 -3.228 8.682 1.00 60.81 280 GLU A N 1
ATOM 2246 C CA . GLU A 1 280 ? -24.495 -3.651 8.775 1.00 60.81 280 GLU A CA 1
ATOM 2247 C C . GLU A 1 280 ? -25.351 -3.083 7.623 1.00 60.81 280 GLU A C 1
ATOM 2249 O O . GLU A 1 280 ? -26.392 -3.652 7.303 1.00 60.81 280 GLU A O 1
ATOM 2254 N N . ASP A 1 281 ? -24.889 -2.005 6.975 1.00 52.22 281 ASP A N 1
ATOM 2255 C CA . ASP A 1 281 ? -25.519 -1.370 5.808 1.00 52.22 281 ASP A CA 1
ATOM 2256 C C . ASP A 1 281 ? -24.979 -1.904 4.445 1.00 52.22 281 ASP A C 1
ATOM 2258 O O . ASP A 1 281 ? -25.336 -1.349 3.395 1.00 52.22 281 ASP A O 1
ATOM 2262 N N . LEU A 1 282 ? -24.092 -2.920 4.434 1.00 52.94 282 LEU A N 1
ATOM 2263 C CA . LEU A 1 282 ? -23.490 -3.544 3.230 1.00 52.94 282 LEU A CA 1
ATOM 2264 C C . LEU A 1 282 ? -24.120 -4.889 2.872 1.00 52.94 282 LEU A C 1
ATOM 2266 O O . LEU A 1 282 ? -24.285 -5.119 1.652 1.00 52.94 282 LEU A O 1
#

Secondary structure (DSSP, 8-state):
--SSSSS-HHHHHHHHHHHHHSS--S--HHHHHHHHHHHHHHHHHHTHHHHHHHHHHHHTS-HHHHHHHHHHTSS-TT------EEEEE-SSS-EEEETTEEEEEHHHHHHH-HHHHHHHHHHHHHHHHHTTT------TTTHHHHHHHHHHHHHHHHHHHTT-TT-PPP-SSHHHHHHHHHHHHHHHTHHHHHHHHHHHHHHTS-HHHHS-TT-HHHHHHHHHHHHHHHH-HHHHHTTTT-HHHHHHHHHHHHHHHHHHSTT-----HHHHHHHHHHHHT-

Foldseek 3Di:
DCPDPVAHVVRVLVVVLVVLVPDDPDDDPVVVQSVLLNLLSVVCVVCVVLLVVLVVVQVVDPLVVLLVVLLPLQADPPFDQDAAAEAEDRGNQDWAADQNYIYGDSSNSSQLDNVLSSLVSSLRSNLNRLVVQADAFPDPLQRLLVVLLLLLLSLQSSCVSRVQLQADPQGPSVVVNVLRVVSNVCLVQLQVLVVVSLVCSVVVVRCVVVDDPNSSNNNSNSLLVLLCVQPNSVQSNVCRSPSLSSLVSSLVSQVVVCVVDPDHHHRDPVSSVSVVVSVVVD

pLDDT: mean 80.06, std 15.49, range [31.08, 98.12]

Radius of gyration: 20.46 Å; chains: 1; bounding box: 47×50×65 Å

Sequence (282 aa):
MKEEYGVSIDVFLKVIYDAFSHRWKDKTPANKYVSSLKQTYDWCCRNWDLVATSVDSLKSTDLEAIVKEQCLQYLPNNVVFPDLTVYFVFNGCDGRGFKSEIYMDITLCAILGKEKCVSLLAHEYHHSCRANFALRCSNPKWKNAFETLSCLESEGVADKIYNLGGVLPDNDYPPLRQLIKKRKEIYENAPKHLAEVEKGILTDVAPRKTFSEGSNHPLGNYMADLIERRFGRTLLVDCVGDPLKFLKTYNEAAKQEKRDEAGIFVFSKVVIYKLGQIMEDL